Protein AF-A0A4C1YR50-F1 (afdb_monomer_lite)

Secondary structure (DSSP, 8-state):
-----------------TTSHHHHHHHHHHHHHHHHHHHHHHHHHHHHHHHHHHHHHHHHHHTTS-----------TT---GGGHHHHHSPSSPPPPPPPGGGTS-PPPHHHHHHHHHHHHHHHHHHHHHHHHPPPPPTTSHHHHHHHHHPPPTTTHHHHHHHHHHHHHHHHHHHHHHHHHHHHHHHHHHHT--

Foldseek 3Di:
DDDDDDDDDDDPPDPDPPPVPVVVVVVVVVVVVVVVVVVVVVVVVVVVVVVVVVVVVVVVVVVPDDDDDDDDDDPDPPPDDPVCVVVVVQDPPHPPDPDDPCPPDDPDDPVLLVVLLVQLVVVLVVVVVVVVPDDQDDCPDPVNVVVVVVDDDPVCVVVVSVVSSVVSSVVSSVVVVVVVVVVVVVVVVVVVVD

Structure (mmCIF, N/CA/C/O backbone):
data_AF-A0A4C1YR50-F1
#
_entry.id   AF-A0A4C1YR50-F1
#
loop_
_atom_site.group_PDB
_atom_site.id
_atom_site.type_symbol
_atom_site.label_atom_id
_atom_site.label_alt_id
_atom_site.label_comp_id
_atom_site.label_asym_id
_atom_site.label_entity_id
_atom_site.label_seq_id
_atom_site.pdbx_PDB_ins_code
_atom_site.Cartn_x
_atom_site.Cartn_y
_atom_site.Cartn_z
_atom_site.occupancy
_atom_site.B_iso_or_equiv
_atom_site.auth_seq_id
_atom_site.auth_comp_id
_atom_site.auth_asym_id
_atom_site.auth_atom_id
_atom_site.pdbx_PDB_model_num
ATOM 1 N N . MET A 1 1 ? -24.700 63.944 30.175 1.00 39.50 1 MET A N 1
ATOM 2 C CA . MET A 1 1 ? -24.768 63.361 28.819 1.00 39.50 1 MET A CA 1
ATOM 3 C C . MET A 1 1 ? -23.360 62.881 28.494 1.00 39.50 1 MET A C 1
ATOM 5 O O . MET A 1 1 ? -22.489 63.710 28.279 1.00 39.50 1 MET A O 1
ATOM 9 N N . TYR A 1 2 ? -23.104 61.580 28.637 1.00 45.03 2 TYR A N 1
ATOM 10 C CA . TYR A 1 2 ? -21.789 60.962 28.425 1.00 45.03 2 TYR A CA 1
ATOM 11 C C . TYR A 1 2 ? -21.807 60.168 27.118 1.00 45.03 2 TYR A C 1
ATOM 13 O O . TYR A 1 2 ? -22.795 59.477 26.871 1.00 45.03 2 TYR A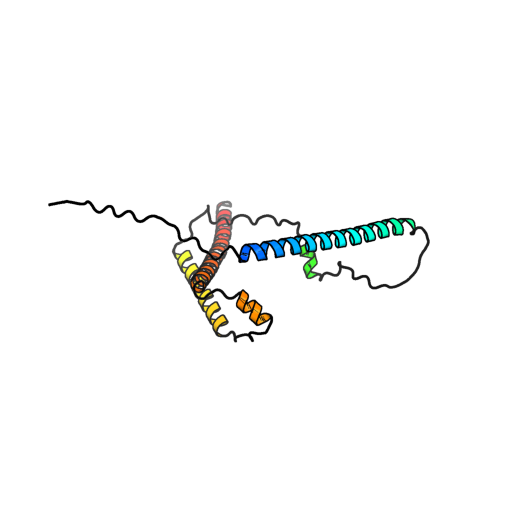 O 1
ATOM 21 N N . PRO A 1 3 ? -20.710 60.163 26.350 1.00 58.00 3 PRO A N 1
ATOM 22 C CA . PRO A 1 3 ? -20.377 59.041 25.491 1.00 58.00 3 PRO A CA 1
ATOM 23 C C . PRO A 1 3 ? -19.216 58.245 26.109 1.00 58.00 3 PRO A C 1
ATOM 25 O O . PRO A 1 3 ? -18.092 58.732 26.200 1.00 58.00 3 PRO A O 1
ATOM 28 N N . THR A 1 4 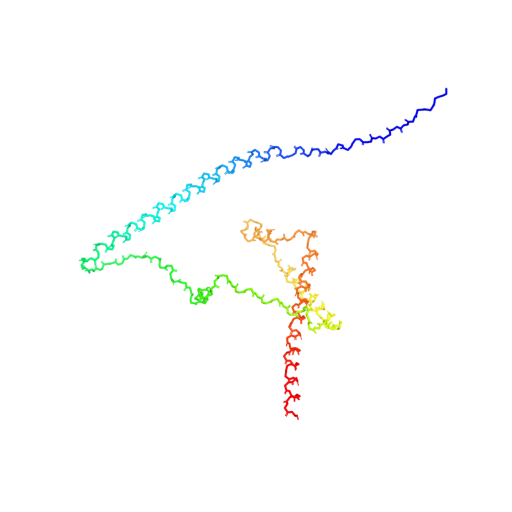? -19.485 57.011 26.538 1.00 56.69 4 THR A N 1
ATOM 29 C CA . THR A 1 4 ? -18.455 56.003 26.831 1.00 56.69 4 THR A CA 1
ATOM 30 C C . THR A 1 4 ? -18.268 55.136 25.593 1.00 56.69 4 THR A C 1
ATOM 32 O O . THR A 1 4 ? -19.199 54.464 25.152 1.00 56.69 4 THR A O 1
ATOM 35 N N . THR A 1 5 ? -17.072 55.168 25.015 1.00 57.16 5 THR A N 1
ATOM 36 C CA . THR A 1 5 ? -16.674 54.321 23.892 1.00 57.16 5 THR A CA 1
ATOM 37 C C . THR A 1 5 ? -16.419 52.897 24.393 1.00 57.16 5 THR A C 1
ATOM 39 O O . THR A 1 5 ? -15.554 52.657 25.234 1.00 57.16 5 THR A O 1
ATOM 42 N N . SER A 1 6 ? -17.217 51.949 23.898 1.00 51.78 6 SER A N 1
ATOM 43 C CA . SER A 1 6 ? -17.063 50.516 24.158 1.00 51.78 6 SER A CA 1
ATOM 44 C C . SER A 1 6 ? -15.823 49.994 23.425 1.00 51.78 6 SER A C 1
ATOM 46 O O . SER A 1 6 ? -15.777 49.992 22.197 1.00 51.78 6 SER A O 1
ATOM 48 N N . SER A 1 7 ? -14.799 49.598 24.182 1.00 56.34 7 SER A N 1
ATOM 49 C CA . SER A 1 7 ? -13.595 48.931 23.680 1.00 56.34 7 SER A CA 1
ATOM 50 C C . SER A 1 7 ? -13.781 47.425 23.836 1.00 56.34 7 SER A C 1
ATOM 52 O O . SER A 1 7 ? -13.502 46.850 24.888 1.00 56.34 7 SER A O 1
ATOM 54 N N . GLU A 1 8 ? -14.301 46.784 22.795 1.00 50.25 8 GLU A N 1
ATOM 55 C CA . GLU A 1 8 ? -14.419 45.332 22.710 1.00 50.25 8 GLU A CA 1
ATOM 56 C C . GLU A 1 8 ? -13.072 44.757 22.240 1.00 50.25 8 GLU A C 1
ATOM 58 O O . GLU A 1 8 ? -12.783 44.651 21.051 1.00 50.25 8 GLU A O 1
ATOM 63 N N . ARG A 1 9 ? -12.188 44.441 23.195 1.00 49.41 9 ARG A N 1
ATOM 64 C CA . ARG A 1 9 ? -11.014 43.586 22.968 1.00 49.41 9 ARG A CA 1
ATOM 65 C C . ARG A 1 9 ? -11.260 42.241 23.635 1.00 49.41 9 ARG A C 1
ATOM 67 O O . ARG A 1 9 ? -11.063 42.086 24.836 1.00 49.41 9 ARG A O 1
ATOM 74 N N . THR A 1 10 ? -11.647 41.256 22.838 1.00 58.78 10 THR A N 1
ATOM 75 C CA . THR A 1 10 ? -11.525 39.840 23.191 1.00 58.78 10 THR A CA 1
ATOM 76 C C . THR A 1 10 ? -10.050 39.509 23.463 1.00 58.78 10 THR A C 1
ATOM 78 O O . THR A 1 10 ? -9.222 39.718 22.569 1.00 58.78 10 THR A O 1
ATOM 81 N N . PRO A 1 11 ? -9.663 38.991 24.641 1.00 55.62 11 PRO A N 1
ATOM 82 C CA . PRO A 1 11 ? -8.317 38.462 24.816 1.00 55.62 11 PRO A CA 1
ATOM 83 C C . PRO A 1 11 ? -8.199 37.114 24.080 1.00 55.62 11 PRO A C 1
ATOM 85 O O . PRO A 1 11 ? -8.995 36.207 24.315 1.00 55.62 11 PRO A O 1
ATOM 88 N N . LEU A 1 12 ? -7.198 36.973 23.196 1.00 59.62 12 LEU A N 1
ATOM 89 C CA . LEU A 1 12 ? -6.801 35.701 22.571 1.00 59.62 12 LEU A CA 1
ATOM 90 C C . LEU A 1 12 ? -6.178 34.760 23.618 1.00 59.62 12 LEU A C 1
ATOM 92 O O . LEU A 1 12 ? -4.975 34.500 23.614 1.00 59.62 12 LEU A O 1
ATOM 96 N N . VAL A 1 13 ? -6.990 34.246 24.536 1.00 58.97 13 VAL A N 1
ATOM 97 C CA . VAL A 1 13 ? -6.589 33.133 25.396 1.00 58.97 13 VAL A CA 1
ATOM 98 C C . VAL A 1 13 ? -6.846 31.853 24.612 1.00 58.97 13 VAL A C 1
ATOM 100 O O . VAL A 1 13 ? -7.986 31.426 24.446 1.00 58.97 13 VAL A O 1
ATOM 103 N N . GLN A 1 14 ? -5.775 31.262 24.082 1.00 59.84 14 GLN A N 1
ATOM 104 C CA . GLN A 1 14 ? -5.839 29.932 23.482 1.00 59.84 14 GLN A CA 1
ATOM 105 C C . GLN A 1 14 ? -6.281 28.927 24.561 1.00 59.84 14 GLN A C 1
ATOM 107 O O . GLN A 1 14 ? -5.718 28.948 25.661 1.00 59.84 14 GLN A O 1
ATOM 112 N N . PRO A 1 15 ? -7.264 28.047 24.298 1.00 54.09 15 PRO A N 1
ATOM 113 C CA . PRO A 1 15 ? -7.623 27.009 25.249 1.00 54.09 15 PRO A CA 1
ATOM 114 C C . PRO A 1 15 ? -6.441 26.046 25.391 1.00 54.09 15 PRO A C 1
ATOM 116 O O . PRO A 1 15 ? -6.090 25.319 24.462 1.00 54.09 15 PRO A O 1
ATOM 119 N N . ALA A 1 16 ? -5.815 26.048 26.566 1.00 55.88 16 ALA A N 1
ATOM 120 C CA . ALA A 1 16 ? -4.865 25.020 26.948 1.00 55.88 16 ALA A CA 1
ATOM 121 C C . ALA A 1 16 ? -5.615 23.683 26.981 1.00 55.88 16 ALA A C 1
ATOM 123 O O . ALA A 1 16 ? -6.451 23.450 27.851 1.00 55.88 16 ALA A O 1
ATOM 124 N N . TYR A 1 17 ? -5.353 22.812 26.009 1.00 51.69 17 TYR A N 1
ATOM 125 C CA . TYR A 1 17 ? -5.855 21.444 26.010 1.00 51.69 17 TYR A CA 1
ATOM 126 C C . TYR A 1 17 ? -5.292 20.712 27.240 1.00 51.69 17 TYR A C 1
ATOM 128 O O . TYR A 1 17 ? -4.136 20.297 27.268 1.00 51.69 17 TYR A O 1
ATOM 136 N N . VAL A 1 18 ? -6.111 20.555 28.283 1.00 55.25 18 VAL A N 1
ATOM 137 C CA . VAL A 1 18 ? -5.738 19.989 29.600 1.00 55.25 18 VAL A CA 1
ATOM 138 C C . VAL A 1 18 ? -5.606 18.449 29.574 1.00 55.25 18 VAL A C 1
ATOM 140 O O . VAL A 1 18 ? -5.782 17.784 30.588 1.00 55.25 18 VAL A O 1
ATOM 143 N N . TYR A 1 19 ? -5.293 17.839 28.426 1.00 52.28 19 TYR A N 1
ATOM 144 C CA . TYR A 1 19 ? -5.291 16.374 28.278 1.00 52.28 19 T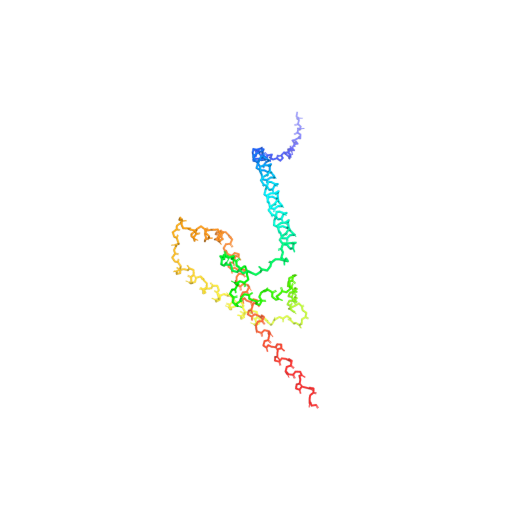YR A CA 1
ATOM 145 C C . TYR A 1 19 ? -3.909 15.719 28.104 1.00 52.28 19 TYR A C 1
ATOM 147 O O . TYR A 1 19 ? -3.826 14.493 28.106 1.00 52.28 19 TYR A O 1
ATOM 155 N N . GLU A 1 20 ? -2.802 16.468 28.046 1.00 49.69 20 GLU A N 1
ATOM 156 C CA . GLU A 1 20 ? -1.474 15.859 27.801 1.00 49.69 20 GLU A CA 1
ATOM 157 C C . GLU A 1 20 ? -0.623 15.559 29.052 1.00 49.69 20 GLU A C 1
ATOM 159 O O . GLU A 1 20 ? 0.386 14.842 28.992 1.00 49.69 20 GLU A O 1
ATOM 164 N N . SER A 1 21 ? -1.011 16.045 30.231 1.00 54.06 21 SER A N 1
ATOM 165 C CA . SER A 1 21 ? -0.161 15.938 31.429 1.00 54.06 21 SER A CA 1
ATOM 166 C C . SER A 1 21 ? -0.102 14.518 32.019 1.00 54.06 21 SER A C 1
ATOM 168 O O . SER A 1 21 ? 0.890 14.144 32.645 1.00 54.06 21 SER A O 1
ATOM 170 N N . SER A 1 22 ? -1.141 13.699 31.827 1.00 53.28 22 SER A N 1
ATOM 171 C CA . SER A 1 22 ? -1.224 12.342 32.395 1.00 53.28 22 SER A CA 1
ATOM 172 C C . SER A 1 22 ? -0.677 11.252 31.460 1.00 53.28 22 SER A C 1
ATOM 174 O O . SER A 1 22 ? -0.084 10.277 31.931 1.00 53.28 22 SER A O 1
ATOM 176 N N . LEU A 1 23 ? -0.784 11.436 30.138 1.00 55.12 23 LEU A N 1
ATOM 177 C CA . LEU A 1 23 ? -0.192 10.547 29.126 1.00 55.12 23 LEU A CA 1
ATOM 178 C C . LEU A 1 23 ? 1.343 10.607 29.136 1.00 5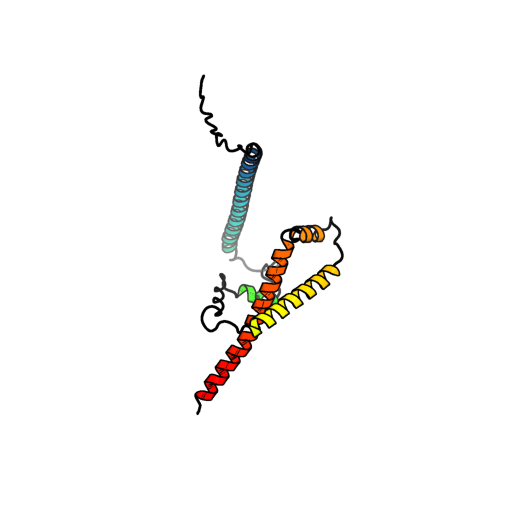5.12 23 LEU A C 1
ATOM 180 O O . LEU A 1 23 ? 2.011 9.571 29.078 1.00 55.12 23 LEU A O 1
ATOM 184 N N . SER A 1 24 ? 1.913 11.801 29.313 1.00 59.09 24 SER A N 1
ATOM 185 C CA . SER A 1 24 ? 3.366 12.017 29.316 1.00 59.09 24 SER A CA 1
ATOM 186 C C . SER A 1 24 ? 4.093 11.326 30.483 1.00 59.09 24 SER A C 1
ATOM 188 O O . SER A 1 24 ? 5.213 10.832 30.315 1.00 59.09 24 SER A O 1
ATOM 190 N N . ARG A 1 25 ? 3.463 11.199 31.661 1.00 63.16 25 ARG A N 1
ATOM 191 C CA . ARG A 1 25 ? 4.076 10.532 32.827 1.00 63.16 25 ARG A CA 1
ATOM 192 C C . ARG A 1 25 ? 4.139 9.010 32.667 1.00 63.16 25 ARG A C 1
ATOM 194 O O . ARG A 1 25 ? 5.164 8.401 32.982 1.00 63.16 25 ARG A O 1
ATOM 201 N N . ASN A 1 26 ? 3.082 8.404 32.125 1.00 63.84 26 ASN A N 1
ATOM 202 C CA . ASN A 1 26 ? 3.057 6.971 31.817 1.00 63.84 26 ASN A CA 1
ATOM 203 C C . ASN A 1 26 ? 3.998 6.623 30.654 1.00 63.84 26 ASN A C 1
ATOM 205 O O . ASN A 1 26 ? 4.668 5.589 30.699 1.00 63.84 26 ASN A O 1
ATOM 209 N N . TYR A 1 27 ? 4.127 7.512 29.665 1.00 68.75 27 TYR A N 1
ATOM 210 C CA . TYR A 1 27 ? 5.066 7.355 28.555 1.00 68.75 27 TYR A CA 1
ATOM 211 C C . TYR A 1 27 ? 6.531 7.349 29.025 1.00 68.75 27 TYR A C 1
ATOM 213 O O . TYR A 1 27 ? 7.289 6.444 28.678 1.00 68.75 27 TYR A O 1
ATOM 221 N N . ARG A 1 28 ? 6.921 8.268 29.923 1.00 73.38 28 ARG A N 1
ATOM 222 C CA . ARG A 1 28 ? 8.281 8.299 30.502 1.00 73.38 28 ARG A CA 1
ATOM 223 C C . ARG A 1 28 ? 8.645 7.028 31.278 1.00 73.38 28 ARG A C 1
ATOM 225 O O . ARG A 1 28 ? 9.795 6.595 31.223 1.00 73.38 28 ARG A O 1
ATOM 232 N N . ARG A 1 29 ? 7.692 6.409 31.987 1.00 76.62 29 ARG A N 1
ATOM 233 C CA . ARG A 1 29 ? 7.928 5.141 32.706 1.00 76.62 29 ARG A CA 1
ATOM 234 C C . ARG A 1 29 ? 8.113 3.968 31.738 1.00 76.62 29 ARG A C 1
ATOM 236 O O . ARG A 1 29 ? 9.001 3.148 31.949 1.00 76.62 29 ARG A O 1
ATOM 243 N N . ARG A 1 30 ? 7.333 3.926 30.651 1.00 78.81 30 ARG A N 1
ATOM 244 C CA . ARG A 1 30 ? 7.474 2.915 29.587 1.00 78.81 30 ARG A CA 1
ATOM 245 C C . ARG A 1 30 ? 8.806 3.040 28.846 1.00 78.81 30 ARG A C 1
ATOM 247 O O . ARG A 1 30 ? 9.433 2.019 28.591 1.00 78.81 30 ARG A O 1
ATOM 254 N N . LEU A 1 31 ? 9.278 4.263 28.595 1.00 83.31 31 LEU A N 1
ATOM 255 C CA . LEU A 1 31 ? 10.581 4.503 27.964 1.00 83.31 31 LEU A CA 1
ATOM 256 C C . LEU A 1 31 ? 11.750 3.954 28.789 1.00 83.31 31 LEU A C 1
ATOM 258 O O . LEU A 1 31 ? 12.618 3.299 28.227 1.00 83.31 31 LEU A O 1
ATOM 262 N N . ARG A 1 32 ? 11.760 4.148 30.115 1.00 84.56 32 ARG A N 1
ATOM 263 C CA . ARG A 1 32 ? 12.819 3.589 30.981 1.00 84.56 32 ARG A CA 1
ATOM 264 C C . ARG A 1 32 ? 12.801 2.064 30.997 1.00 84.56 32 ARG A C 1
ATOM 266 O O . ARG A 1 32 ? 13.850 1.442 30.901 1.00 84.56 32 ARG A O 1
ATOM 273 N N . ASN A 1 33 ? 11.613 1.467 31.063 1.00 83.75 33 ASN A N 1
ATOM 274 C CA . ASN A 1 33 ? 11.475 0.014 31.017 1.00 83.75 33 ASN A CA 1
ATOM 275 C C . ASN A 1 33 ? 11.957 -0.555 29.672 1.00 83.75 33 ASN A C 1
ATOM 277 O O . ASN A 1 33 ? 12.619 -1.586 29.662 1.00 83.75 33 ASN A O 1
ATOM 281 N N . LEU A 1 34 ? 11.682 0.134 28.558 1.00 84.56 34 LEU A N 1
ATOM 282 C CA . LEU A 1 34 ? 12.159 -0.260 27.230 1.00 84.56 34 LEU A CA 1
ATOM 283 C C . LEU A 1 34 ? 13.676 -0.084 27.099 1.00 84.56 34 LEU A C 1
ATOM 285 O O . LEU A 1 34 ? 14.339 -0.971 26.580 1.00 84.56 34 LEU A O 1
ATOM 289 N N . GLN A 1 35 ? 14.239 1.005 27.627 1.00 87.25 35 GLN A N 1
ATOM 290 C CA . GLN A 1 35 ? 15.688 1.227 27.671 1.00 87.25 35 GLN A CA 1
ATOM 291 C C . GLN A 1 35 ? 16.413 0.169 28.519 1.00 87.25 35 GLN A C 1
ATOM 293 O O . GLN A 1 35 ? 17.458 -0.332 28.118 1.00 87.25 35 GLN A O 1
ATOM 298 N N . CYS A 1 36 ? 15.858 -0.235 29.663 1.00 89.88 36 CYS A N 1
ATOM 299 C CA . CYS A 1 36 ? 16.426 -1.341 30.435 1.00 89.88 36 CYS A CA 1
ATOM 300 C C . CYS A 1 36 ? 16.278 -2.678 29.698 1.00 89.88 36 CYS A C 1
ATOM 302 O O . CYS A 1 36 ? 17.241 -3.436 29.634 1.00 89.88 36 CYS A O 1
ATOM 304 N N . ALA A 1 37 ? 15.112 -2.953 29.106 1.00 93.44 37 ALA A N 1
ATOM 305 C CA . ALA A 1 37 ? 14.886 -4.181 28.351 1.00 93.44 37 ALA A CA 1
ATOM 306 C C . ALA A 1 37 ? 15.844 -4.296 27.157 1.00 93.44 37 ALA A C 1
ATOM 308 O O . ALA A 1 37 ? 16.469 -5.339 26.985 1.00 93.44 37 ALA A O 1
ATOM 309 N N . ILE A 1 38 ? 16.028 -3.214 26.392 1.00 95.06 38 ILE A N 1
ATOM 310 C CA . ILE A 1 38 ? 16.901 -3.217 25.218 1.00 95.06 38 ILE A CA 1
ATOM 311 C C . ILE A 1 38 ? 18.373 -3.398 25.617 1.00 95.06 38 ILE A C 1
ATOM 313 O O . ILE A 1 38 ? 19.073 -4.211 25.015 1.00 95.06 38 ILE A O 1
ATOM 317 N N . CYS A 1 39 ? 18.830 -2.738 26.689 1.00 93.62 39 CYS A N 1
ATOM 318 C CA . CYS A 1 39 ? 20.182 -2.933 27.216 1.00 93.62 39 CYS A CA 1
ATOM 319 C C . CYS A 1 39 ? 20.422 -4.382 27.660 1.00 93.62 39 CYS A C 1
ATOM 321 O O . CYS A 1 39 ? 21.444 -4.960 27.301 1.00 93.62 39 CYS A O 1
ATOM 323 N N . VAL A 1 40 ? 19.481 -4.994 28.389 1.00 96.31 40 VAL A N 1
ATOM 324 C CA . VAL A 1 40 ? 19.605 -6.398 28.821 1.00 96.31 40 VAL A CA 1
ATOM 325 C C . VAL A 1 40 ? 19.649 -7.339 27.616 1.00 96.31 40 VAL A C 1
ATOM 327 O O . VAL A 1 40 ? 20.479 -8.247 27.591 1.00 96.31 40 VAL A O 1
ATOM 330 N N . THR A 1 41 ? 18.829 -7.101 26.586 1.00 95.44 41 THR A N 1
ATOM 331 C CA . THR A 1 41 ? 18.866 -7.914 25.360 1.00 95.44 41 THR A CA 1
ATOM 332 C C . THR A 1 41 ? 20.185 -7.778 24.603 1.00 95.44 41 THR A C 1
ATOM 334 O O . THR A 1 41 ? 20.733 -8.789 24.174 1.00 95.44 41 THR A O 1
ATOM 337 N N . PHE A 1 42 ? 20.744 -6.568 24.486 1.00 96.44 42 PHE A N 1
ATOM 338 C CA . PHE A 1 42 ? 22.038 -6.370 23.829 1.00 96.44 42 PHE A CA 1
ATOM 339 C C . PHE A 1 42 ? 23.173 -7.053 24.589 1.00 96.44 42 PHE A C 1
ATOM 341 O O . PHE A 1 42 ? 23.993 -7.726 23.972 1.00 96.44 42 PHE A O 1
ATOM 348 N N . ILE A 1 43 ? 23.194 -6.940 25.920 1.00 96.50 43 ILE A N 1
ATOM 349 C CA . ILE A 1 43 ? 24.195 -7.622 26.748 1.00 96.50 43 ILE A CA 1
ATOM 350 C C . ILE A 1 43 ? 24.086 -9.142 26.568 1.00 96.50 43 ILE A C 1
ATOM 352 O O . ILE A 1 43 ? 25.106 -9.790 26.367 1.00 96.50 43 ILE A O 1
ATOM 356 N N . ALA A 1 44 ? 22.875 -9.707 26.565 1.00 97.31 44 ALA A N 1
ATOM 357 C CA . ALA A 1 44 ? 22.670 -11.143 26.364 1.00 97.31 44 ALA A CA 1
ATOM 358 C C . ALA A 1 44 ? 23.126 -11.635 24.976 1.00 97.31 44 ALA A C 1
ATOM 360 O O . ALA A 1 44 ? 23.714 -12.705 24.858 1.00 97.31 44 ALA A O 1
ATOM 361 N N . ILE A 1 45 ? 22.885 -10.858 23.917 1.00 96.88 45 ILE A N 1
ATOM 362 C CA . ILE A 1 45 ? 23.357 -11.209 22.569 1.00 96.88 45 ILE A CA 1
ATOM 363 C C . ILE A 1 45 ? 24.887 -11.146 22.509 1.00 96.88 45 ILE A C 1
ATOM 365 O O . ILE A 1 45 ? 25.516 -12.057 21.973 1.00 96.88 45 ILE A O 1
ATOM 369 N N . LEU A 1 46 ? 25.496 -10.106 23.089 1.00 96.06 46 LEU A N 1
ATOM 370 C CA . LEU A 1 46 ? 26.951 -9.955 23.116 1.00 96.06 46 LEU A CA 1
ATOM 371 C C . LEU A 1 46 ? 27.637 -11.068 23.913 1.00 96.06 46 LEU A C 1
ATOM 373 O O . LEU A 1 46 ? 28.679 -11.553 23.480 1.00 96.06 46 LEU A O 1
ATOM 377 N N . THR A 1 47 ? 27.067 -11.515 25.036 1.00 96.81 47 THR A N 1
ATOM 378 C CA . THR A 1 47 ? 27.643 -12.626 25.808 1.00 96.81 47 THR A CA 1
ATOM 379 C C . THR A 1 47 ? 27.589 -13.937 25.035 1.00 96.81 47 THR A C 1
ATOM 381 O O . THR A 1 47 ? 28.586 -14.653 25.010 1.00 96.81 47 THR A O 1
ATOM 384 N N . VAL A 1 48 ? 26.476 -14.237 24.356 1.00 96.75 48 VAL A N 1
ATOM 385 C CA . VAL A 1 48 ? 26.358 -15.437 23.512 1.00 96.75 48 VAL A CA 1
ATOM 386 C C . VAL A 1 48 ? 27.328 -15.370 22.332 1.00 96.75 48 VAL A C 1
ATOM 388 O O . VAL A 1 48 ? 28.038 -16.340 22.080 1.00 96.75 48 VAL A O 1
ATOM 391 N N . ALA A 1 49 ? 27.417 -14.230 21.642 1.00 95.88 49 ALA A N 1
ATOM 392 C CA . ALA A 1 49 ? 28.343 -14.050 20.524 1.00 95.88 49 ALA A CA 1
ATOM 393 C C . ALA A 1 49 ? 29.810 -14.201 20.957 1.00 95.88 49 ALA A C 1
ATOM 395 O O . ALA A 1 49 ? 30.595 -14.858 20.271 1.00 95.88 49 ALA A O 1
ATOM 396 N N . LEU A 1 50 ? 30.176 -13.643 22.115 1.00 95.44 50 LEU A N 1
ATOM 397 C CA . LEU A 1 50 ? 31.516 -13.784 22.681 1.00 95.44 50 LEU A CA 1
ATOM 398 C C . LEU A 1 50 ? 31.797 -15.242 23.055 1.00 95.44 50 LEU A C 1
ATOM 400 O O . LEU A 1 50 ? 32.862 -15.747 22.718 1.00 95.44 50 LEU A O 1
ATOM 404 N N . LEU A 1 51 ? 30.838 -15.938 23.673 1.00 94.88 51 LEU A N 1
ATOM 405 C CA . LEU A 1 51 ? 30.972 -17.352 24.028 1.00 94.88 51 LEU A CA 1
ATOM 406 C C . LEU A 1 51 ? 31.195 -18.208 22.777 1.00 94.88 51 LEU A C 1
ATOM 408 O O . LEU A 1 51 ? 32.169 -18.948 22.727 1.00 94.88 51 LEU A O 1
ATOM 412 N N . VAL A 1 52 ? 30.377 -18.035 21.734 1.00 95.12 52 VAL A N 1
ATOM 413 C CA . VAL A 1 52 ? 30.554 -18.727 20.446 1.00 95.12 52 VAL A CA 1
ATOM 414 C C . VAL A 1 52 ? 31.928 -18.424 19.851 1.00 95.12 52 VAL A C 1
ATOM 416 O O . VAL A 1 52 ? 32.630 -19.341 19.439 1.00 95.12 52 VAL A O 1
ATOM 419 N N . THR A 1 53 ? 32.352 -17.160 19.857 1.00 94.06 53 THR A N 1
ATOM 420 C CA . THR A 1 53 ? 33.664 -16.758 19.330 1.00 94.06 53 THR A CA 1
ATOM 421 C C . THR A 1 53 ? 34.806 -17.424 20.099 1.00 94.06 53 THR A C 1
ATOM 423 O O . THR A 1 53 ? 35.730 -17.951 19.484 1.00 94.06 53 THR A O 1
ATOM 426 N N . VAL A 1 54 ? 34.745 -17.454 21.433 1.00 94.25 54 VAL A N 1
ATOM 427 C CA . VAL A 1 54 ? 35.744 -18.130 22.276 1.00 94.25 54 VAL A CA 1
ATOM 428 C C . VAL A 1 54 ? 35.719 -19.639 22.046 1.00 94.25 54 VAL A C 1
ATOM 430 O O . VAL A 1 54 ? 36.780 -20.230 21.878 1.00 94.25 54 VAL A O 1
ATOM 433 N N . SER A 1 55 ? 34.542 -20.261 21.960 1.00 88.44 55 SER A N 1
ATOM 434 C CA . SER A 1 55 ? 34.405 -21.686 21.642 1.00 88.44 55 SER A CA 1
ATOM 435 C C . SER A 1 55 ? 35.001 -22.031 20.279 1.00 88.44 55 SER A C 1
ATOM 437 O O . SER A 1 55 ? 35.687 -23.039 20.172 1.00 88.44 55 SER A O 1
ATOM 439 N N . TYR A 1 56 ? 34.807 -21.189 19.260 1.00 88.19 56 TYR A N 1
ATOM 440 C CA . TYR A 1 56 ? 35.426 -21.384 17.946 1.00 88.19 56 TYR A CA 1
ATOM 441 C C . TYR A 1 56 ? 36.946 -21.224 17.990 1.00 88.19 56 TYR A C 1
ATOM 443 O O . TYR A 1 56 ? 37.652 -22.043 17.409 1.00 88.19 56 TYR A O 1
ATOM 451 N N . ASN A 1 57 ? 37.454 -20.217 18.709 1.00 85.88 57 ASN A N 1
ATOM 452 C CA . ASN A 1 57 ? 38.896 -20.032 18.874 1.00 85.88 57 ASN A CA 1
ATOM 453 C C . ASN A 1 57 ? 39.530 -21.215 19.617 1.00 85.88 57 ASN A C 1
ATOM 455 O O . ASN A 1 57 ? 40.578 -21.680 19.195 1.00 85.88 57 ASN A O 1
ATOM 459 N N . LEU A 1 58 ? 38.898 -21.731 20.679 1.00 82.75 58 LEU A N 1
ATOM 460 C CA . LEU A 1 58 ? 39.397 -22.891 21.427 1.00 82.75 58 LEU A CA 1
ATOM 461 C C . LEU A 1 58 ? 39.308 -24.191 20.618 1.00 82.75 58 LEU A C 1
ATOM 463 O O . LEU A 1 58 ? 40.266 -24.953 20.609 1.00 82.75 58 LEU A O 1
ATOM 467 N N . ASN A 1 59 ? 38.204 -24.417 19.898 1.00 79.00 59 ASN A N 1
ATOM 468 C CA . ASN A 1 59 ? 38.031 -25.602 19.054 1.00 79.00 59 ASN A CA 1
ATOM 469 C C . ASN A 1 59 ? 39.082 -25.675 17.937 1.00 79.00 59 ASN A C 1
ATOM 471 O O . ASN A 1 59 ? 39.516 -26.760 17.576 1.00 79.00 59 ASN A O 1
ATOM 475 N N . GLN A 1 60 ? 39.532 -24.528 17.419 1.00 65.75 60 GLN A N 1
ATOM 476 C CA . GLN A 1 60 ? 40.565 -24.495 16.386 1.00 65.75 60 GLN A CA 1
ATOM 477 C C . GLN A 1 60 ? 41.944 -24.962 16.888 1.00 65.75 60 GLN A C 1
ATOM 479 O O . GLN A 1 60 ? 42.735 -25.450 16.084 1.00 65.75 60 GLN A O 1
ATOM 484 N N . TYR A 1 61 ? 42.222 -24.869 18.194 1.00 60.69 61 TYR A N 1
ATOM 485 C CA . TYR A 1 61 ? 43.462 -25.389 18.786 1.00 60.69 61 TYR A CA 1
ATOM 486 C C . TYR A 1 61 ? 43.392 -26.881 19.153 1.00 60.69 61 TYR A C 1
ATOM 488 O O . TYR A 1 61 ? 44.435 -27.461 19.437 1.00 60.69 61 TYR A O 1
ATOM 496 N N . ASP A 1 62 ? 42.205 -27.500 19.138 1.00 55.53 62 ASP A N 1
ATOM 497 C CA . ASP A 1 62 ? 42.005 -28.916 19.505 1.00 55.53 62 ASP A CA 1
ATOM 498 C C . ASP A 1 62 ? 41.856 -29.840 18.274 1.00 55.53 62 ASP A C 1
ATOM 500 O O . ASP A 1 62 ? 41.819 -31.062 18.384 1.00 55.53 62 ASP A O 1
ATOM 504 N N . THR A 1 63 ? 41.813 -29.270 17.063 1.00 52.84 63 THR A N 1
ATOM 505 C CA . THR A 1 63 ? 41.685 -30.003 15.786 1.00 52.84 63 THR A CA 1
ATOM 506 C C . THR A 1 63 ? 43.002 -30.524 15.187 1.00 52.84 63 THR A C 1
ATOM 508 O O . THR A 1 63 ? 43.065 -30.749 13.982 1.00 52.84 63 THR A O 1
ATOM 511 N N . ASP A 1 64 ? 44.019 -30.780 16.014 1.00 51.91 64 ASP A N 1
ATOM 512 C CA . ASP A 1 64 ? 45.195 -31.599 15.650 1.00 51.91 64 ASP A CA 1
ATOM 513 C C . ASP A 1 64 ? 45.154 -32.997 16.311 1.00 51.91 64 ASP A C 1
ATOM 515 O O . ASP A 1 64 ? 46.179 -33.658 16.483 1.00 51.91 64 ASP A O 1
ATOM 519 N N . VAL A 1 65 ? 43.960 -33.481 16.684 1.00 48.94 65 VAL A N 1
ATOM 520 C CA . VAL A 1 65 ? 43.748 -34.873 17.110 1.00 48.94 65 VAL A CA 1
ATOM 521 C C . VAL A 1 65 ? 42.661 -35.530 16.256 1.00 48.94 65 VAL A C 1
ATOM 523 O O . VAL A 1 65 ? 41.517 -35.085 16.183 1.00 48.94 65 VAL A O 1
ATOM 526 N N . ASP A 1 66 ? 43.081 -36.593 15.578 1.00 44.94 66 ASP A N 1
ATOM 527 C CA . ASP A 1 66 ? 42.394 -37.338 14.529 1.00 44.94 66 ASP A CA 1
ATOM 528 C C . ASP A 1 66 ? 40.951 -37.800 14.836 1.00 44.94 66 ASP A C 1
ATOM 530 O O . ASP A 1 66 ? 40.670 -38.490 15.812 1.00 44.94 66 ASP A O 1
ATOM 534 N N . ASN A 1 67 ? 40.070 -37.509 13.872 1.00 47.66 67 ASN A N 1
ATOM 535 C CA . ASN A 1 67 ? 39.103 -38.415 13.235 1.00 47.66 67 ASN A CA 1
ATOM 536 C C . ASN A 1 67 ? 38.234 -39.362 14.106 1.00 47.66 67 ASN A C 1
ATOM 538 O O . ASN A 1 67 ? 38.659 -40.463 14.448 1.00 47.66 67 ASN A O 1
ATOM 542 N N . SER A 1 68 ? 36.934 -39.054 14.240 1.00 39.44 68 SER A N 1
ATOM 543 C CA . SER A 1 68 ? 35.806 -39.872 13.711 1.00 39.44 68 SER A CA 1
ATOM 544 C C . SER A 1 68 ? 34.489 -39.679 14.483 1.00 39.44 68 SER A C 1
ATOM 546 O O . SER A 1 68 ? 34.433 -39.805 15.701 1.00 39.44 68 SER A O 1
ATOM 548 N N . THR A 1 69 ? 33.397 -39.552 13.714 1.00 42.16 69 THR A N 1
ATOM 549 C CA . THR A 1 69 ? 32.001 -39.954 14.028 1.00 42.16 69 THR A CA 1
ATOM 550 C C . THR A 1 69 ? 31.289 -39.342 15.245 1.00 42.16 69 THR A C 1
ATOM 552 O O . THR A 1 69 ? 31.450 -39.809 16.364 1.00 42.16 69 THR A O 1
ATOM 555 N N . ASN A 1 70 ? 30.322 -38.441 15.012 1.00 38.84 70 ASN A N 1
ATOM 556 C CA . ASN A 1 70 ? 28.885 -38.784 15.037 1.00 38.84 70 ASN A CA 1
ATOM 557 C C . ASN A 1 70 ? 27.956 -37.554 15.011 1.00 38.84 70 ASN A C 1
ATOM 559 O O . ASN A 1 70 ? 28.078 -36.622 15.796 1.00 38.84 70 ASN A O 1
ATOM 563 N N . THR A 1 71 ? 26.988 -37.635 14.096 1.00 44.53 71 THR A N 1
ATOM 564 C CA . THR A 1 71 ? 25.594 -37.162 14.171 1.00 44.53 71 THR A CA 1
ATOM 565 C C . THR A 1 71 ? 25.200 -36.220 15.316 1.00 44.53 71 THR A C 1
ATOM 567 O O . THR A 1 71 ? 24.966 -36.648 16.445 1.00 44.53 71 THR A O 1
ATOM 570 N N . GLY A 1 72 ? 24.924 -34.968 14.958 1.00 37.03 72 GLY A N 1
ATOM 571 C CA . GLY A 1 72 ? 24.105 -34.048 15.738 1.00 37.03 72 GLY A CA 1
ATOM 572 C C . GLY A 1 72 ? 23.470 -33.035 14.796 1.00 37.03 72 GLY A C 1
ATOM 573 O O . GLY A 1 72 ? 24.177 -32.311 14.104 1.00 37.03 72 GLY A O 1
ATOM 574 N N . ALA A 1 73 ? 22.141 -33.037 14.719 1.00 48.22 73 ALA A N 1
ATOM 575 C CA . ALA A 1 73 ? 21.332 -32.156 13.889 1.00 48.22 73 ALA A CA 1
ATOM 576 C C . ALA A 1 73 ? 21.585 -30.671 14.218 1.00 48.22 73 ALA A C 1
ATOM 578 O O . ALA A 1 73 ? 20.909 -30.078 15.054 1.00 48.22 73 ALA A O 1
ATOM 579 N N . GLY A 1 74 ? 22.566 -30.070 13.550 1.00 42.16 74 GLY A N 1
ATOM 580 C CA . GLY A 1 74 ? 22.738 -28.626 13.468 1.00 42.16 74 GLY A CA 1
ATOM 581 C C . GLY A 1 74 ? 21.887 -28.106 12.319 1.00 42.16 74 GLY A C 1
ATOM 582 O O . GLY A 1 74 ? 22.173 -28.402 11.161 1.00 42.16 74 GLY A O 1
ATOM 583 N N . GLY A 1 75 ? 20.818 -27.372 12.633 1.00 46.16 75 GLY A N 1
ATOM 584 C CA . GLY A 1 75 ? 19.994 -26.680 11.646 1.00 46.16 75 GLY A CA 1
ATOM 585 C C . GLY A 1 75 ? 20.861 -25.772 10.778 1.00 46.16 75 GLY A C 1
ATOM 586 O O . GLY A 1 75 ? 21.272 -24.694 11.200 1.00 46.16 75 GLY A O 1
ATOM 587 N N . ASN A 1 76 ? 21.165 -26.241 9.574 1.00 45.53 76 ASN A N 1
ATOM 588 C CA . ASN A 1 76 ? 21.956 -25.523 8.596 1.00 45.53 76 ASN A CA 1
ATOM 589 C C . ASN A 1 76 ? 21.058 -24.438 7.980 1.00 45.53 76 ASN A C 1
ATOM 591 O O . ASN A 1 76 ? 20.178 -24.739 7.176 1.00 45.53 76 ASN A O 1
ATOM 595 N N . LEU A 1 77 ? 21.266 -23.173 8.360 1.00 51.31 77 LEU A N 1
ATOM 596 C CA . LEU A 1 77 ? 20.562 -21.990 7.826 1.00 51.31 77 LEU A CA 1
ATOM 597 C C . LEU A 1 77 ? 20.804 -21.752 6.317 1.00 51.31 77 LEU A C 1
ATOM 599 O O . LEU A 1 77 ? 20.389 -20.733 5.777 1.00 51.31 77 LEU A O 1
ATOM 603 N N . THR A 1 78 ? 21.469 -22.682 5.629 1.00 58.44 78 THR A N 1
ATOM 604 C CA . THR A 1 78 ? 21.747 -22.649 4.188 1.00 58.44 78 THR A CA 1
ATOM 605 C C . THR A 1 78 ? 20.756 -23.466 3.351 1.00 58.44 78 THR A C 1
ATOM 607 O O . THR A 1 78 ? 20.771 -23.359 2.129 1.00 58.44 78 THR A O 1
ATOM 610 N N . LEU A 1 79 ? 19.844 -24.225 3.971 1.00 60.75 79 LEU A N 1
ATOM 611 C CA . LEU A 1 79 ? 18.738 -24.903 3.278 1.00 60.75 79 LEU A CA 1
ATOM 612 C C . LEU A 1 79 ? 17.571 -23.932 3.026 1.00 60.75 79 LEU A C 1
ATOM 614 O O . LEU A 1 79 ? 16.456 -24.136 3.505 1.00 60.75 79 LEU A O 1
ATOM 618 N N . LEU A 1 80 ? 17.826 -22.845 2.292 1.00 60.72 80 LEU A N 1
ATOM 619 C CA . LEU A 1 80 ? 16.739 -22.071 1.693 1.00 60.72 80 LEU A CA 1
ATOM 620 C C . LEU A 1 80 ? 16.198 -22.818 0.460 1.00 60.72 80 LEU A C 1
ATOM 622 O O . LEU A 1 80 ? 16.970 -23.479 -0.238 1.00 60.72 80 LEU A O 1
ATOM 626 N N . PRO A 1 81 ? 14.890 -22.713 0.163 1.00 74.12 81 PRO A N 1
ATOM 627 C CA . PRO A 1 81 ? 14.320 -23.225 -1.080 1.00 74.12 81 PRO A CA 1
ATOM 628 C C . PRO A 1 81 ? 15.106 -22.707 -2.299 1.00 74.12 81 PRO A C 1
ATOM 630 O O . PRO A 1 81 ? 15.519 -21.542 -2.286 1.00 74.12 81 PRO A O 1
ATOM 633 N N . PRO A 1 82 ? 15.287 -23.516 -3.363 1.00 70.94 82 PRO A N 1
ATOM 634 C CA . PRO A 1 82 ? 16.047 -23.119 -4.556 1.00 70.94 82 PRO A CA 1
ATOM 635 C C . PRO A 1 82 ? 15.516 -21.829 -5.207 1.00 70.94 82 PRO A C 1
ATOM 637 O O . PRO A 1 82 ? 16.285 -21.074 -5.796 1.00 70.94 82 PRO A O 1
ATOM 640 N N . ASP A 1 83 ? 14.236 -21.515 -5.007 1.00 75.38 83 ASP A N 1
ATOM 641 C CA . ASP A 1 83 ? 13.580 -20.302 -5.508 1.00 75.38 83 ASP A CA 1
ATOM 642 C C . ASP A 1 83 ? 14.061 -19.009 -4.827 1.00 75.38 83 ASP A C 1
ATOM 644 O O . ASP A 1 83 ? 13.830 -17.914 -5.337 1.00 75.38 83 ASP A O 1
ATOM 648 N N . MET A 1 84 ? 14.735 -19.106 -3.676 1.00 67.00 84 MET A N 1
ATOM 649 C CA . MET A 1 84 ? 15.230 -17.949 -2.918 1.00 67.00 84 MET A CA 1
ATOM 650 C C . MET A 1 84 ? 16.736 -17.705 -3.072 1.00 67.00 84 MET A C 1
ATOM 652 O O . MET A 1 84 ? 17.238 -16.676 -2.623 1.00 67.00 84 MET A O 1
ATOM 656 N N . VAL A 1 85 ? 17.450 -18.596 -3.767 1.00 76.31 85 VAL A N 1
ATOM 657 C CA . VAL A 1 85 ? 18.847 -18.398 -4.185 1.00 76.31 85 VAL A CA 1
ATOM 658 C C . VAL A 1 85 ? 19.062 -17.101 -4.989 1.00 76.31 85 VAL A C 1
ATOM 660 O O . VAL A 1 85 ? 20.025 -16.394 -4.681 1.00 76.31 85 VAL A O 1
ATOM 663 N N . PRO A 1 86 ? 18.201 -16.701 -5.954 1.00 75.38 86 PRO A N 1
ATOM 664 C CA . PRO A 1 86 ? 18.427 -15.462 -6.705 1.00 75.38 86 PRO A CA 1
ATOM 665 C C . PRO A 1 86 ? 18.339 -14.204 -5.829 1.00 75.38 86 PRO A C 1
ATOM 667 O O . PRO A 1 86 ? 18.991 -13.207 -6.126 1.00 75.38 86 PRO A O 1
ATOM 670 N N . LEU A 1 87 ? 17.600 -14.248 -4.715 1.00 71.19 87 LEU A N 1
ATOM 671 C CA . LEU A 1 87 ? 17.478 -13.107 -3.804 1.00 71.19 87 LEU A CA 1
ATOM 672 C C . LEU A 1 87 ? 18.758 -12.845 -2.999 1.00 71.19 87 LEU A C 1
ATOM 674 O O . LEU A 1 87 ? 18.978 -11.713 -2.577 1.00 71.19 87 LEU A O 1
ATOM 678 N N . GLN A 1 88 ? 19.613 -13.857 -2.813 1.00 72.62 88 GLN A N 1
ATOM 679 C CA . GLN A 1 88 ? 20.920 -13.697 -2.163 1.00 72.62 88 GLN A CA 1
ATOM 680 C C . GLN A 1 88 ? 21.983 -13.118 -3.104 1.00 72.62 88 GLN A C 1
ATOM 682 O O . GLN A 1 88 ? 22.966 -12.549 -2.643 1.00 72.62 88 GLN A O 1
ATOM 687 N N . GLN A 1 89 ? 21.791 -13.266 -4.419 1.00 79.94 89 GLN A N 1
ATOM 688 C CA . GLN A 1 89 ? 22.698 -12.725 -5.436 1.00 79.94 89 GLN A CA 1
ATOM 689 C C . GLN A 1 89 ? 22.439 -11.237 -5.713 1.00 79.94 89 GLN A C 1
ATOM 691 O O . GLN A 1 89 ? 23.274 -10.563 -6.316 1.00 79.94 89 GLN A O 1
ATOM 696 N N . LEU A 1 90 ? 21.297 -10.708 -5.259 1.00 79.69 90 LEU A N 1
ATOM 697 C CA . LEU A 1 90 ? 20.994 -9.285 -5.335 1.00 79.69 90 LEU A CA 1
ATOM 698 C C . LEU A 1 90 ? 21.859 -8.521 -4.328 1.00 79.69 90 LEU A C 1
ATOM 700 O O . LEU A 1 90 ? 21.778 -8.726 -3.117 1.00 79.69 90 LEU A O 1
ATOM 704 N N . THR A 1 91 ? 22.686 -7.616 -4.845 1.00 80.31 91 THR A N 1
ATOM 705 C CA . THR A 1 91 ? 23.466 -6.691 -4.020 1.00 80.31 91 THR A CA 1
ATOM 706 C C . THR A 1 91 ? 22.537 -5.581 -3.538 1.00 80.31 91 THR A C 1
ATOM 708 O O . THR A 1 91 ? 21.916 -4.900 -4.351 1.00 80.31 91 THR A O 1
ATOM 711 N N . TRP A 1 92 ? 22.410 -5.425 -2.219 1.00 79.12 92 TRP A N 1
ATOM 712 C CA . TRP A 1 92 ? 21.627 -4.353 -1.604 1.00 79.12 92 TRP A CA 1
ATOM 713 C C . TRP A 1 92 ? 22.525 -3.148 -1.285 1.00 79.12 92 TRP A C 1
ATOM 715 O O . TRP A 1 92 ? 23.646 -3.352 -0.813 1.00 79.12 92 TRP A O 1
ATOM 725 N N . PRO A 1 93 ? 22.048 -1.903 -1.468 1.00 82.69 93 PRO A N 1
ATOM 726 C CA . PRO A 1 93 ? 20.716 -1.518 -1.945 1.00 82.69 93 PRO A CA 1
ATOM 727 C C . PRO 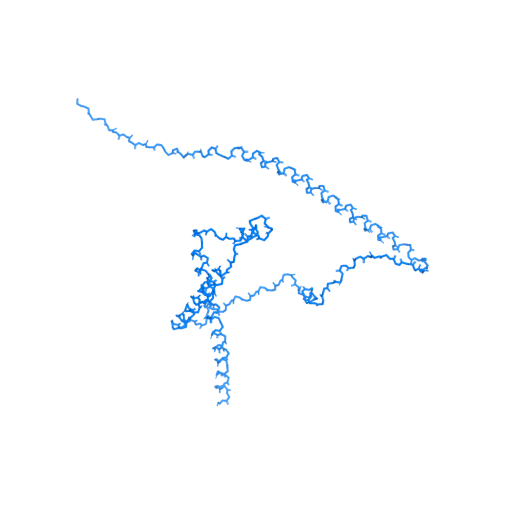A 1 93 ? 20.520 -1.810 -3.440 1.00 82.69 93 PRO A C 1
ATOM 729 O O . PRO A 1 93 ? 21.463 -1.699 -4.221 1.00 82.69 93 PRO A O 1
ATOM 732 N N . LEU A 1 94 ? 19.295 -2.186 -3.829 1.00 78.81 94 LEU A N 1
ATOM 733 C CA . LEU A 1 94 ? 18.939 -2.285 -5.247 1.00 78.81 94 LEU A CA 1
ATOM 734 C C . LEU A 1 94 ? 19.209 -0.931 -5.920 1.00 78.81 94 LEU A C 1
ATOM 736 O O . LEU A 1 94 ? 18.938 0.100 -5.299 1.00 78.81 94 LEU A O 1
ATOM 740 N N . PRO A 1 95 ? 19.729 -0.918 -7.160 1.00 82.00 95 PRO A N 1
ATOM 741 C CA . PRO A 1 95 ? 19.852 0.324 -7.905 1.00 82.00 95 PRO A CA 1
ATOM 742 C C . PRO A 1 95 ? 18.470 0.966 -8.025 1.00 82.00 95 PRO A C 1
ATOM 744 O O . PRO A 1 95 ? 17.485 0.272 -8.299 1.00 82.00 95 PRO A O 1
ATOM 747 N N . ASP A 1 96 ? 18.405 2.277 -7.798 1.00 78.19 96 ASP A N 1
ATOM 748 C CA . ASP A 1 96 ? 17.168 3.028 -7.968 1.00 78.19 96 ASP A CA 1
ATOM 749 C C . ASP A 1 96 ? 16.633 2.789 -9.381 1.00 78.19 96 ASP A C 1
ATOM 751 O O . ASP A 1 96 ? 17.370 2.847 -10.371 1.00 78.19 96 ASP A O 1
ATOM 755 N N . GLN A 1 97 ? 15.340 2.483 -9.473 1.00 74.56 97 GLN A N 1
ATOM 756 C CA . GLN A 1 97 ? 14.683 2.382 -10.765 1.00 74.56 97 GLN A CA 1
ATOM 757 C C . GLN A 1 97 ? 14.805 3.750 -11.455 1.00 74.56 97 GLN A C 1
ATOM 759 O O . GLN A 1 97 ? 14.523 4.765 -10.805 1.00 74.56 97 GLN A O 1
ATOM 764 N N . PRO A 1 98 ? 15.233 3.813 -12.732 1.00 76.62 98 PRO A N 1
ATOM 765 C CA . PRO A 1 98 ? 15.320 5.087 -13.423 1.00 76.62 98 PRO A CA 1
ATOM 766 C C . PRO A 1 98 ? 13.947 5.771 -13.374 1.00 76.62 98 PRO A C 1
ATOM 768 O O . PRO A 1 98 ? 12.921 5.087 -13.497 1.00 76.62 98 PRO A O 1
ATOM 771 N N . PRO A 1 99 ? 13.901 7.096 -13.151 1.00 69.81 99 PRO A N 1
ATOM 772 C CA . PRO A 1 99 ? 12.644 7.823 -13.179 1.00 69.81 99 PRO A CA 1
ATOM 773 C C . PRO A 1 99 ? 11.977 7.558 -14.527 1.00 69.81 99 PRO A C 1
ATOM 775 O O . PRO A 1 99 ? 12.621 7.647 -15.569 1.00 69.81 99 PRO A O 1
ATOM 778 N N . ALA A 1 100 ? 10.700 7.177 -14.499 1.00 65.44 100 ALA A N 1
ATOM 779 C CA . ALA A 1 100 ? 9.965 6.908 -15.725 1.00 65.44 100 ALA A CA 1
ATOM 780 C C . ALA A 1 100 ? 10.039 8.144 -16.647 1.00 65.44 100 ALA A C 1
ATOM 782 O O . ALA A 1 100 ? 9.816 9.266 -16.195 1.00 65.44 100 ALA A O 1
ATOM 783 N N . GLU A 1 101 ? 10.351 7.938 -17.928 1.00 66.94 101 GLU A N 1
ATOM 784 C CA . GLU A 1 101 ? 10.699 8.983 -18.915 1.00 66.94 101 GLU A CA 1
ATOM 785 C C . GLU A 1 101 ? 9.528 9.912 -19.315 1.00 66.94 101 GLU A C 1
ATOM 787 O O . GLU A 1 101 ? 9.643 10.723 -20.233 1.00 66.94 101 GLU A O 1
ATOM 792 N N . TRP A 1 102 ? 8.394 9.846 -18.610 1.00 62.00 102 TRP A N 1
ATOM 793 C CA . TRP A 1 102 ? 7.157 10.578 -18.916 1.00 62.00 102 TRP A CA 1
ATOM 794 C C . TRP A 1 102 ? 7.286 12.109 -18.862 1.00 62.00 102 TRP A C 1
ATOM 796 O O . TRP A 1 102 ? 6.358 12.804 -19.271 1.00 62.00 102 TRP A O 1
ATOM 806 N N . ILE A 1 103 ? 8.390 12.649 -18.335 1.00 55.50 103 ILE A N 1
ATOM 807 C CA . ILE A 1 103 ? 8.559 14.094 -18.126 1.00 55.50 103 ILE A CA 1
ATOM 808 C C . ILE A 1 103 ? 9.052 14.813 -19.394 1.00 55.50 103 ILE A C 1
ATOM 810 O O . ILE A 1 103 ? 8.794 16.008 -19.531 1.00 55.50 103 ILE A O 1
ATOM 814 N N . GLU A 1 104 ? 9.711 14.133 -20.341 1.00 57.25 104 GLU A N 1
ATOM 815 C CA . GLU A 1 104 ? 10.535 14.858 -21.327 1.00 57.25 104 GLU A CA 1
ATOM 816 C C . GLU A 1 104 ? 10.160 14.675 -22.807 1.00 57.25 104 GLU A C 1
ATOM 818 O O . GLU A 1 104 ? 10.441 15.581 -23.592 1.00 57.25 104 GLU A O 1
ATOM 823 N N . SER A 1 105 ? 9.513 13.580 -23.229 1.00 61.97 105 SER A N 1
ATOM 824 C CA . SER A 1 105 ? 9.465 13.250 -24.668 1.00 61.97 105 SER A CA 1
ATOM 825 C C . SER A 1 105 ? 8.152 13.565 -25.402 1.00 61.97 105 SER A C 1
ATOM 827 O O . SER A 1 105 ? 8.220 14.021 -26.544 1.00 61.97 105 SER A O 1
ATOM 829 N N . MET A 1 106 ? 6.961 13.406 -24.805 1.00 65.81 106 MET A N 1
ATOM 830 C CA . MET A 1 106 ? 5.700 13.863 -25.422 1.00 65.81 106 MET A CA 1
ATOM 831 C C . MET A 1 106 ? 4.518 13.800 -24.438 1.00 65.81 106 MET A C 1
ATOM 833 O O . MET A 1 106 ? 4.345 12.780 -23.774 1.00 65.81 106 MET A O 1
ATOM 837 N N . PRO A 1 107 ? 3.655 14.831 -24.338 1.00 75.50 107 PRO A N 1
ATOM 838 C CA . PRO A 1 107 ? 2.423 14.706 -23.567 1.00 75.50 107 PRO A CA 1
ATOM 839 C C . PRO A 1 107 ? 1.489 13.673 -24.227 1.00 75.50 107 PRO A C 1
ATOM 841 O O . PRO A 1 107 ? 1.314 13.712 -25.451 1.00 75.50 107 PRO A O 1
ATOM 844 N N . PRO A 1 108 ? 0.855 12.774 -23.452 1.00 78.12 108 PRO A N 1
ATOM 845 C CA . PRO A 1 108 ? -0.035 11.759 -24.003 1.00 78.12 108 PRO A CA 1
ATOM 846 C C . PRO A 1 108 ? -1.227 12.404 -24.720 1.00 78.12 108 PRO A C 1
ATOM 848 O O . PRO A 1 108 ? -1.763 13.428 -24.285 1.00 78.12 108 PRO A O 1
ATOM 851 N N . SER A 1 109 ? -1.665 11.796 -25.828 1.00 87.44 109 SER A N 1
ATOM 852 C CA . SER A 1 109 ? -2.807 12.311 -26.591 1.00 87.44 109 SER A CA 1
ATOM 853 C C . SER A 1 109 ? -4.086 12.306 -25.736 1.00 87.44 109 SER A C 1
ATOM 855 O O . SER A 1 109 ? -4.286 11.393 -24.928 1.00 87.44 109 SER A O 1
ATOM 857 N N . PRO A 1 110 ? -4.998 13.281 -25.910 1.00 89.00 110 PRO A N 1
ATOM 858 C CA . PRO A 1 110 ? -6.227 13.354 -25.112 1.00 89.00 110 PRO A CA 1
ATOM 859 C C . PRO A 1 110 ? -7.100 12.097 -25.256 1.00 89.00 110 PRO A C 1
ATOM 861 O O . PRO A 1 110 ? -7.754 11.673 -24.303 1.00 89.00 110 PRO A O 1
ATOM 864 N N . GLU A 1 111 ? -7.058 11.453 -26.424 1.00 88.56 111 GLU A N 1
ATOM 865 C CA . GLU A 1 111 ? -7.728 10.177 -26.678 1.00 88.56 111 GLU A CA 1
ATOM 866 C C . GLU A 1 111 ? -7.134 9.045 -25.831 1.00 88.56 111 GLU A C 1
ATOM 868 O O . GLU A 1 111 ? -7.884 8.317 -25.179 1.00 88.56 111 GLU A O 1
ATOM 873 N N . ALA A 1 112 ? -5.801 8.944 -25.762 1.00 87.00 112 ALA A N 1
ATOM 874 C CA . ALA A 1 112 ? -5.113 7.951 -24.937 1.00 87.00 112 ALA A CA 1
ATOM 875 C C . ALA A 1 112 ? -5.414 8.152 -23.445 1.00 87.00 112 ALA A C 1
ATOM 877 O O . ALA A 1 112 ? -5.677 7.181 -22.737 1.00 87.00 112 ALA A O 1
ATOM 878 N N . ILE A 1 113 ? -5.469 9.407 -22.984 1.00 90.19 113 ILE A N 1
ATOM 879 C CA . ILE A 1 113 ? -5.857 9.740 -21.607 1.00 90.19 113 ILE A CA 1
ATOM 880 C C . ILE A 1 113 ? -7.285 9.261 -21.323 1.00 90.19 113 ILE A C 1
ATOM 882 O O . ILE A 1 113 ? -7.523 8.607 -20.308 1.00 90.19 113 ILE A O 1
ATOM 886 N N . SER A 1 114 ? -8.242 9.539 -22.213 1.00 93.56 114 SER A N 1
ATOM 887 C CA . SER A 1 114 ? -9.635 9.121 -22.003 1.00 93.56 114 SER A CA 1
ATOM 888 C C . SER A 1 114 ? -9.797 7.594 -21.988 1.00 93.56 114 SER A C 1
ATOM 890 O O . SER A 1 114 ? -10.514 7.058 -21.140 1.00 93.56 114 SER A O 1
ATOM 892 N N . ALA A 1 115 ? -9.072 6.883 -22.859 1.00 92.62 115 ALA A N 1
ATOM 893 C CA . ALA A 1 115 ? -9.057 5.425 -22.905 1.00 92.62 115 ALA A CA 1
ATOM 894 C C . ALA A 1 115 ? -8.447 4.826 -21.627 1.00 92.62 115 ALA A C 1
ATOM 896 O O . ALA A 1 115 ? -9.010 3.901 -21.035 1.00 92.62 115 ALA A O 1
ATOM 897 N N . ALA A 1 116 ? -7.342 5.402 -21.149 1.00 92.12 116 ALA A N 1
ATOM 898 C CA . ALA A 1 116 ? -6.694 4.997 -19.910 1.00 92.12 116 ALA A CA 1
ATOM 899 C C . ALA A 1 116 ? -7.588 5.227 -18.685 1.00 92.12 116 ALA A C 1
ATOM 901 O O . ALA A 1 116 ? -7.758 4.316 -17.875 1.00 92.12 116 ALA A O 1
ATOM 902 N N . VAL A 1 117 ? -8.244 6.387 -18.578 1.00 95.81 117 VAL A N 1
ATOM 903 C CA . VAL A 1 117 ? -9.238 6.648 -17.522 1.00 95.81 117 VAL A CA 1
ATOM 904 C C . VAL A 1 117 ? -10.397 5.646 -17.598 1.00 95.81 117 VAL A C 1
ATOM 906 O O . VAL A 1 117 ? -10.847 5.143 -16.566 1.00 95.81 117 VAL A O 1
ATOM 909 N N . GLY A 1 118 ? -10.845 5.291 -18.807 1.00 96.25 118 GLY A N 1
ATOM 910 C CA . GLY A 1 118 ? -11.827 4.230 -19.034 1.00 96.25 118 GLY A CA 1
ATOM 911 C C . GLY A 1 118 ? -11.392 2.883 -18.451 1.00 96.25 118 GLY A C 1
ATOM 912 O O . GLY A 1 118 ? -12.157 2.255 -17.715 1.00 96.25 118 GLY A O 1
ATOM 913 N N . SER A 1 119 ? -10.147 2.469 -18.705 1.00 95.12 119 SER A N 1
ATOM 914 C CA . SER A 1 119 ? -9.581 1.234 -18.141 1.00 95.12 119 SER A CA 1
ATOM 915 C C . SER A 1 119 ? -9.456 1.274 -16.612 1.00 95.12 119 SER A C 1
ATOM 917 O O . SER A 1 119 ? -9.821 0.301 -15.949 1.00 95.12 119 SER A O 1
ATOM 919 N N . GLY A 1 120 ? -9.045 2.410 -16.036 1.00 95.56 120 GLY A N 1
ATOM 920 C CA . GLY A 1 120 ? -8.968 2.603 -14.586 1.00 95.56 120 GLY A CA 1
ATOM 921 C C . GLY A 1 120 ? -10.331 2.477 -13.904 1.00 95.56 120 GLY A C 1
ATOM 922 O O . GLY A 1 120 ? -10.475 1.769 -12.905 1.00 95.56 120 GLY A O 1
ATOM 923 N N . ASN A 1 121 ? -11.367 3.080 -14.491 1.00 97.44 121 ASN A N 1
ATOM 924 C CA . ASN A 1 121 ? -12.742 2.949 -14.006 1.00 97.44 121 ASN A CA 1
ATOM 925 C C . ASN A 1 121 ? -13.268 1.513 -14.144 1.00 97.44 121 ASN A C 1
ATOM 927 O O . ASN A 1 121 ? -13.891 0.994 -13.214 1.00 97.44 121 ASN A O 1
ATOM 931 N N . ALA A 1 122 ? -12.987 0.838 -15.262 1.00 96.62 122 ALA A N 1
ATOM 932 C CA . ALA A 1 122 ? -13.352 -0.564 -15.448 1.00 96.62 122 ALA A CA 1
ATOM 933 C C . ALA A 1 122 ? -12.693 -1.462 -14.383 1.00 96.62 122 ALA A C 1
ATOM 935 O O . ALA A 1 122 ? -13.381 -2.259 -13.738 1.00 96.62 122 ALA A O 1
ATOM 936 N N . ALA A 1 123 ? -11.399 -1.274 -14.110 1.00 96.31 123 ALA A N 1
ATOM 937 C CA . ALA A 1 123 ? -10.682 -1.985 -13.053 1.00 96.31 123 ALA A CA 1
ATOM 938 C C . ALA A 1 123 ? -11.288 -1.720 -11.665 1.00 96.31 123 ALA A C 1
ATOM 940 O O . ALA A 1 123 ? -11.493 -2.654 -10.886 1.00 96.31 123 ALA A O 1
ATOM 941 N N . LEU A 1 124 ? -11.663 -0.470 -11.370 1.00 96.69 124 LEU A N 1
ATOM 942 C CA . LEU A 1 124 ? -12.327 -0.117 -10.116 1.00 96.69 124 LEU A CA 1
ATOM 943 C C . LEU A 1 124 ? -13.675 -0.838 -9.956 1.00 96.69 124 LEU A C 1
ATOM 945 O O . LEU A 1 124 ? -13.969 -1.368 -8.883 1.00 96.69 124 LEU A O 1
ATOM 949 N N . THR A 1 125 ? -14.492 -0.912 -11.012 1.00 97.56 125 THR A N 1
ATOM 950 C CA . THR A 1 125 ? -15.761 -1.662 -10.960 1.00 97.56 125 THR A CA 1
ATOM 951 C C . THR A 1 125 ? -15.537 -3.162 -10.756 1.00 97.56 125 THR A C 1
ATOM 953 O O . THR A 1 125 ? -16.254 -3.790 -9.974 1.00 97.56 125 THR A O 1
ATOM 956 N N . ALA A 1 126 ? -14.503 -3.734 -11.381 1.00 96.94 126 ALA A N 1
ATOM 957 C CA . ALA A 1 126 ? -14.131 -5.132 -11.196 1.00 96.94 126 ALA A CA 1
ATOM 958 C C . ALA A 1 126 ? -13.685 -5.417 -9.752 1.00 96.94 126 ALA A C 1
ATOM 960 O O . ALA A 1 126 ? -14.162 -6.384 -9.154 1.00 96.94 126 ALA A O 1
ATOM 961 N N . LYS A 1 127 ? -12.852 -4.545 -9.164 1.00 95.19 127 LYS A N 1
ATOM 962 C CA . LYS A 1 127 ? -12.454 -4.604 -7.748 1.00 95.19 127 LYS A CA 1
ATOM 963 C C . LYS A 1 127 ? -13.683 -4.591 -6.836 1.00 95.19 127 LYS A C 1
ATOM 965 O O . LYS A 1 127 ? -13.834 -5.493 -6.015 1.00 95.19 127 LYS A O 1
ATOM 970 N N . LYS A 1 128 ? -14.601 -3.635 -7.029 1.00 95.44 128 LYS A N 1
ATOM 971 C CA . LYS A 1 128 ? -15.835 -3.525 -6.229 1.00 95.44 128 LYS A CA 1
ATOM 972 C C . LYS A 1 128 ? -16.715 -4.765 -6.340 1.00 95.44 128 LYS A C 1
ATOM 974 O O . LYS A 1 128 ? -17.273 -5.206 -5.341 1.00 95.44 128 LYS A O 1
ATOM 979 N N . ARG A 1 129 ? -16.805 -5.370 -7.529 1.00 96.81 129 ARG A N 1
ATOM 980 C CA . ARG A 1 129 ? -17.532 -6.631 -7.730 1.00 96.81 129 ARG A CA 1
ATOM 981 C C . ARG A 1 129 ? -16.918 -7.772 -6.917 1.00 96.81 129 ARG A C 1
ATOM 983 O O . ARG A 1 129 ? -17.652 -8.515 -6.276 1.00 96.81 129 ARG A O 1
ATOM 990 N N . VAL A 1 130 ? -15.591 -7.896 -6.914 1.00 95.06 130 VAL A N 1
ATOM 991 C CA . VAL A 1 130 ? -14.890 -8.916 -6.117 1.00 95.06 130 VAL A CA 1
ATOM 992 C C . VAL A 1 130 ? -15.084 -8.662 -4.623 1.00 95.06 130 VAL A C 1
ATOM 994 O O . VAL A 1 130 ? -15.417 -9.584 -3.883 1.00 95.06 130 VAL A O 1
ATOM 997 N N . GLU A 1 131 ? -14.943 -7.417 -4.173 1.00 92.25 131 GLU A N 1
ATOM 998 C CA . GLU A 1 131 ? -15.153 -7.040 -2.772 1.00 92.25 131 GLU A CA 1
ATOM 999 C C . GLU A 1 131 ? -16.590 -7.290 -2.306 1.00 92.25 131 GLU A C 1
ATOM 1001 O O . GLU A 1 131 ? -16.778 -7.788 -1.201 1.00 92.25 131 GLU A O 1
ATOM 1006 N N . ALA A 1 132 ? -17.590 -7.055 -3.158 1.00 92.62 132 ALA A N 1
ATOM 1007 C CA . ALA A 1 132 ? -18.988 -7.351 -2.852 1.00 92.62 132 ALA A CA 1
ATOM 1008 C C . ALA A 1 132 ? -19.254 -8.853 -2.653 1.00 92.62 132 ALA A C 1
ATOM 1010 O O . ALA A 1 132 ? -20.127 -9.227 -1.876 1.00 92.62 132 ALA A O 1
ATOM 1011 N N . THR A 1 133 ? -18.497 -9.724 -3.331 1.00 94.88 133 THR A N 1
ATOM 1012 C CA . THR A 1 133 ? -18.609 -11.184 -3.160 1.00 94.88 133 THR A CA 1
ATOM 1013 C C . THR A 1 133 ? -17.834 -11.728 -1.959 1.00 94.88 133 THR A C 1
ATOM 1015 O O . THR A 1 133 ? -17.990 -12.899 -1.611 1.00 94.88 133 THR A O 1
ATOM 1018 N N . ARG A 1 134 ? -16.993 -10.915 -1.303 1.00 87.81 134 ARG A N 1
ATOM 1019 C CA . ARG A 1 134 ? -16.214 -11.359 -0.142 1.00 87.81 134 ARG A CA 1
ATOM 1020 C C . ARG A 1 134 ? -17.107 -11.441 1.095 1.00 87.81 134 ARG A C 1
ATOM 1022 O O . ARG A 1 134 ? -17.638 -10.438 1.559 1.00 87.81 134 ARG A O 1
ATOM 1029 N N . GLY A 1 135 ? -17.220 -12.641 1.663 1.00 88.50 135 GLY A N 1
ATOM 1030 C CA . GLY A 1 135 ? -17.858 -12.843 2.964 1.00 88.50 135 GLY A CA 1
ATOM 1031 C C . GLY A 1 135 ? -17.093 -12.135 4.085 1.00 88.50 135 GLY A C 1
ATOM 1032 O O . GLY A 1 135 ? -15.866 -12.010 4.033 1.00 88.50 135 GLY A O 1
ATOM 1033 N N . SER A 1 136 ? -17.809 -11.676 5.112 1.00 86.00 136 SER A N 1
ATOM 1034 C CA . SER A 1 136 ? -17.177 -11.114 6.304 1.00 86.00 136 SER A CA 1
ATOM 1035 C C . SER A 1 136 ? -16.418 -12.204 7.065 1.00 86.00 136 SER A C 1
ATOM 1037 O O . SER A 1 136 ? -16.929 -13.297 7.311 1.00 86.00 136 SER A O 1
ATOM 1039 N N . LEU A 1 137 ? -15.171 -11.913 7.437 1.00 89.75 137 LEU A N 1
ATOM 1040 C CA . LEU A 1 137 ? -14.386 -12.815 8.272 1.00 89.75 137 LEU A CA 1
ATOM 1041 C C . LEU A 1 137 ? -14.842 -12.722 9.730 1.00 89.75 137 LEU A C 1
ATOM 1043 O O . LEU A 1 137 ? -15.233 -11.656 10.212 1.00 89.75 137 LEU A O 1
ATOM 1047 N N . ALA A 1 138 ? -14.734 -13.839 10.453 1.00 93.06 138 ALA A N 1
ATOM 1048 C CA . ALA A 1 138 ? -15.051 -13.875 11.873 1.00 93.06 138 ALA A CA 1
ATOM 1049 C C . ALA A 1 138 ? -14.145 -12.894 12.652 1.00 93.06 138 ALA A C 1
ATOM 1051 O O . ALA A 1 138 ? -12.915 -12.936 12.498 1.00 93.06 138 ALA A O 1
ATOM 1052 N N . PRO A 1 139 ? -14.727 -12.020 13.495 1.00 89.88 139 PRO A N 1
ATOM 1053 C CA . PRO A 1 139 ? -14.025 -10.891 14.096 1.00 89.88 139 PRO A CA 1
ATOM 1054 C C . PRO A 1 139 ? -12.835 -11.310 14.969 1.00 89.88 139 PRO A C 1
ATOM 1056 O O . PRO A 1 139 ? -11.813 -10.620 14.964 1.00 89.88 139 PRO A O 1
ATOM 1059 N N . ASP A 1 140 ? -12.931 -12.445 15.659 1.00 93.50 140 ASP A N 1
ATOM 1060 C CA . ASP A 1 140 ? -11.921 -12.883 16.631 1.00 93.50 140 ASP A CA 1
ATOM 1061 C C . ASP A 1 140 ? -10.778 -13.705 16.020 1.00 93.50 140 ASP A C 1
ATOM 1063 O O . ASP A 1 140 ? -9.848 -14.128 16.715 1.00 93.50 140 ASP A O 1
ATOM 1067 N N . THR A 1 141 ? -10.778 -13.874 14.698 1.00 95.50 141 THR A N 1
ATOM 1068 C CA . THR A 1 141 ? -9.694 -14.558 13.989 1.00 95.50 141 THR A CA 1
ATOM 1069 C C . THR A 1 141 ? -8.510 -13.616 13.730 1.00 95.50 141 THR A C 1
ATOM 1071 O O . THR A 1 141 ? -8.704 -12.412 13.527 1.00 95.50 141 THR A O 1
ATOM 1074 N N . PRO A 1 142 ? -7.262 -14.129 13.686 1.00 94.62 142 PRO A N 1
ATOM 1075 C CA . PRO A 1 142 ? -6.103 -13.342 13.258 1.00 94.62 142 PRO A CA 1
ATOM 1076 C C . PRO A 1 142 ? -6.319 -12.654 11.902 1.00 94.62 142 PRO A C 1
ATOM 1078 O O . PRO A 1 142 ? -5.969 -11.487 11.742 1.00 94.62 142 PRO A O 1
ATOM 1081 N N . ALA A 1 143 ? -6.975 -13.342 10.963 1.00 91.00 143 ALA A N 1
ATOM 1082 C CA . ALA A 1 14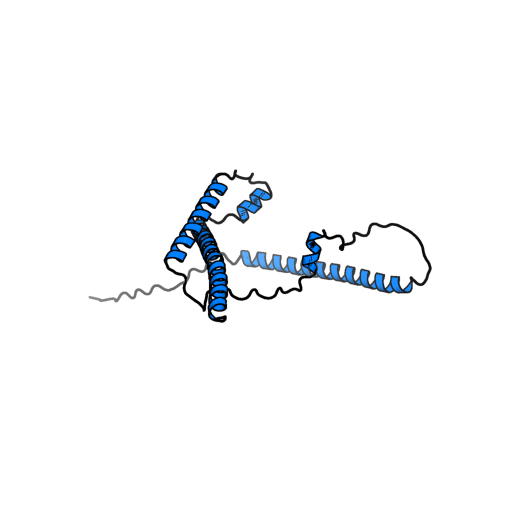3 ? -7.307 -12.804 9.648 1.00 91.00 143 ALA A CA 1
ATOM 1083 C C . ALA A 1 143 ? -8.327 -11.650 9.722 1.00 91.00 143 ALA A C 1
ATOM 1085 O O . ALA A 1 143 ? -8.127 -10.619 9.087 1.00 91.00 143 ALA A O 1
ATOM 1086 N N . GLY A 1 144 ? -9.363 -11.763 10.561 1.00 93.12 144 GLY A N 1
ATOM 1087 C CA . GLY A 1 144 ? -10.324 -10.679 10.794 1.00 93.12 144 GLY A CA 1
ATOM 1088 C C . GLY A 1 144 ? -9.697 -9.440 11.447 1.00 93.12 144 GLY A C 1
ATOM 1089 O O . GLY A 1 144 ? -10.076 -8.311 11.128 1.00 93.12 144 GLY A O 1
ATOM 1090 N N . ARG A 1 145 ? -8.700 -9.621 12.326 1.00 93.12 145 ARG A N 1
ATOM 1091 C CA . ARG A 1 145 ? -7.916 -8.506 12.889 1.00 93.12 145 ARG A CA 1
ATOM 1092 C C . ARG A 1 145 ? -7.032 -7.838 11.838 1.00 93.12 145 ARG A C 1
ATOM 1094 O O . ARG A 1 145 ? -7.028 -6.613 11.758 1.00 93.12 145 ARG A O 1
ATOM 1101 N N . ALA A 1 146 ? -6.338 -8.624 11.016 1.00 92.94 146 ALA A N 1
ATOM 1102 C CA . ALA A 1 146 ? -5.507 -8.107 9.931 1.00 92.94 146 ALA A CA 1
ATOM 1103 C C . ALA A 1 146 ? -6.340 -7.335 8.895 1.00 92.94 146 ALA A C 1
ATOM 1105 O O . ALA A 1 146 ? -5.979 -6.224 8.516 1.00 92.94 146 ALA A O 1
ATOM 1106 N N . GLN A 1 147 ? -7.498 -7.871 8.501 1.00 91.00 147 GLN A N 1
ATOM 1107 C CA . GLN A 1 147 ? -8.402 -7.199 7.569 1.00 91.00 147 GLN A CA 1
ATOM 1108 C C . GLN A 1 147 ? -8.930 -5.878 8.137 1.00 91.00 147 GLN A C 1
ATOM 1110 O O . GLN A 1 147 ? -8.980 -4.891 7.414 1.00 91.00 147 GLN A O 1
ATOM 1115 N N . ARG A 1 148 ? -9.287 -5.830 9.428 1.00 88.75 148 ARG A N 1
ATOM 1116 C CA . ARG A 1 148 ? -9.705 -4.578 10.080 1.00 88.75 148 ARG A CA 1
ATOM 1117 C C . ARG A 1 148 ? -8.582 -3.550 10.163 1.00 88.75 148 ARG A C 1
ATOM 1119 O O . ARG A 1 148 ? -8.857 -2.370 10.004 1.00 88.75 148 ARG A O 1
ATOM 1126 N N . ALA A 1 149 ? -7.342 -3.984 10.382 1.00 89.75 149 ALA A N 1
ATOM 1127 C CA . ALA A 1 149 ? -6.185 -3.092 10.375 1.00 89.75 149 ALA A CA 1
ATOM 1128 C C . ALA A 1 149 ? -5.879 -2.538 8.971 1.00 89.75 149 ALA A C 1
ATOM 1130 O O . ALA A 1 149 ? -5.463 -1.392 8.847 1.00 89.75 149 ALA A O 1
ATOM 1131 N N . ALA A 1 150 ? -6.109 -3.335 7.925 1.00 86.56 150 ALA A N 1
ATOM 1132 C CA . ALA A 1 150 ? -5.946 -2.919 6.532 1.00 86.56 150 ALA A CA 1
ATOM 1133 C C . ALA A 1 150 ? -7.153 -2.137 5.979 1.00 86.56 150 ALA A C 1
ATOM 1135 O O . ALA A 1 150 ? -7.053 -1.523 4.917 1.00 86.56 150 ALA A O 1
ATOM 1136 N N . ALA A 1 151 ? -8.301 -2.169 6.661 1.00 87.38 151 ALA A N 1
ATOM 1137 C CA . ALA A 1 151 ? -9.506 -1.491 6.213 1.00 87.38 151 ALA A CA 1
ATOM 1138 C C . ALA A 1 151 ? -9.336 0.029 6.319 1.00 87.38 151 ALA A C 1
ATOM 1140 O O . ALA A 1 151 ? -9.114 0.585 7.395 1.00 87.38 151 ALA A O 1
ATOM 1141 N N . THR A 1 152 ? -9.485 0.716 5.191 1.00 90.12 152 THR A N 1
ATOM 1142 C CA . THR A 1 152 ? -9.530 2.177 5.154 1.00 90.12 152 THR A CA 1
ATOM 1143 C C . THR A 1 152 ? -10.822 2.682 5.792 1.00 90.12 152 THR A C 1
ATOM 1145 O O . THR A 1 152 ? -11.892 2.113 5.567 1.00 90.12 152 THR A O 1
ATOM 1148 N N . ALA A 1 153 ? -10.750 3.779 6.549 1.00 91.62 153 ALA A N 1
ATOM 1149 C CA . ALA A 1 153 ? -11.942 4.437 7.079 1.00 91.62 153 ALA A CA 1
ATOM 1150 C C . ALA A 1 153 ? -12.893 4.861 5.944 1.00 91.62 153 ALA A C 1
ATOM 1152 O O . ALA A 1 153 ? -12.446 5.240 4.861 1.00 91.62 153 ALA A O 1
ATOM 1153 N N . ALA A 1 154 ? -14.204 4.862 6.207 1.00 92.38 154 ALA A N 1
ATOM 1154 C CA . ALA A 1 154 ? -15.221 5.202 5.206 1.00 92.38 154 ALA A CA 1
ATOM 1155 C C . ALA A 1 154 ? -15.032 6.606 4.594 1.00 92.38 154 ALA A C 1
ATOM 1157 O O . ALA A 1 154 ? -15.346 6.815 3.427 1.00 92.38 154 ALA A O 1
ATOM 1158 N N . SER A 1 155 ? -14.466 7.551 5.352 1.00 95.75 155 SER A N 1
ATOM 1159 C CA . SER A 1 155 ? -14.133 8.898 4.869 1.00 95.75 155 SER A CA 1
ATOM 1160 C C . SER A 1 155 ? -12.959 8.932 3.882 1.00 95.75 155 SER A C 1
ATOM 1162 O O . SER A 1 155 ? -12.884 9.842 3.065 1.00 95.75 155 SER A O 1
ATOM 1164 N N . VAL A 1 156 ? -12.051 7.951 3.939 1.00 95.88 156 VAL A N 1
ATOM 1165 C CA . VAL A 1 156 ? -10.843 7.866 3.095 1.00 95.88 156 VAL A CA 1
ATOM 1166 C C . VAL A 1 156 ? -11.046 6.913 1.912 1.00 95.88 156 VAL A C 1
ATOM 1168 O O . VAL A 1 156 ? -10.345 7.013 0.909 1.00 95.88 156 VAL A O 1
ATOM 1171 N N . ALA A 1 157 ? -12.047 6.033 1.980 1.00 93.44 157 ALA A N 1
ATOM 1172 C CA . ALA A 1 157 ? -12.421 5.119 0.904 1.00 93.44 157 ALA A CA 1
ATOM 1173 C C . ALA A 1 157 ? -12.539 5.773 -0.495 1.00 93.44 157 ALA A C 1
ATOM 1175 O O . ALA A 1 157 ? -11.944 5.229 -1.426 1.00 93.44 157 ALA A O 1
ATOM 1176 N N . PRO A 1 158 ? -13.207 6.935 -0.692 1.00 95.56 158 PRO A N 1
ATOM 1177 C CA . PRO A 1 158 ? -13.287 7.544 -2.024 1.00 95.56 158 PRO A CA 1
ATOM 1178 C C . PRO A 1 158 ? -11.923 8.006 -2.550 1.00 95.56 158 PRO A C 1
ATOM 1180 O O . PRO A 1 158 ? -11.666 7.912 -3.747 1.00 95.56 158 PRO A O 1
ATOM 1183 N N . LEU A 1 159 ? -11.031 8.461 -1.664 1.00 96.81 159 LEU A N 1
ATOM 1184 C CA . LEU A 1 159 ? -9.672 8.850 -2.037 1.00 96.81 159 LEU A CA 1
ATOM 1185 C C . LEU A 1 159 ? -8.841 7.625 -2.441 1.00 96.81 159 LEU A C 1
ATOM 1187 O O . LEU A 1 159 ? -8.128 7.672 -3.438 1.00 96.81 159 LEU A O 1
ATOM 1191 N N . ALA A 1 160 ? -8.962 6.522 -1.699 1.00 95.56 160 ALA A N 1
ATOM 1192 C CA . ALA A 1 160 ? -8.281 5.270 -2.018 1.00 95.56 160 ALA A CA 1
ATOM 1193 C C . ALA A 1 160 ? -8.767 4.670 -3.350 1.00 95.56 160 ALA A C 1
ATOM 1195 O O . ALA A 1 160 ? -7.961 4.188 -4.143 1.00 95.56 160 ALA A O 1
ATOM 1196 N N . ASP A 1 161 ? -10.071 4.736 -3.625 1.00 95.88 161 ASP A N 1
ATOM 1197 C CA . ASP A 1 161 ? -10.649 4.304 -4.899 1.00 95.88 161 ASP A CA 1
ATOM 1198 C C . ASP A 1 161 ? -10.182 5.177 -6.072 1.00 95.88 161 ASP A C 1
ATOM 1200 O O . ASP A 1 161 ? -9.839 4.647 -7.130 1.00 95.88 161 ASP A O 1
ATOM 1204 N N . ALA A 1 162 ? -10.123 6.500 -5.882 1.00 96.69 162 ALA A N 1
ATOM 1205 C CA . ALA A 1 162 ? -9.599 7.421 -6.887 1.00 96.69 162 ALA A CA 1
ATOM 1206 C C . ALA A 1 162 ? -8.111 7.165 -7.169 1.00 96.69 162 ALA A C 1
ATOM 1208 O O . ALA A 1 162 ? -7.711 7.121 -8.330 1.00 96.69 162 ALA A O 1
ATOM 1209 N N . ALA A 1 163 ? -7.306 6.932 -6.127 1.00 96.31 163 ALA A N 1
ATOM 1210 C CA . ALA A 1 163 ? -5.893 6.592 -6.269 1.00 96.31 163 ALA A CA 1
ATOM 1211 C C . ALA A 1 163 ? -5.696 5.263 -7.014 1.00 96.31 163 ALA A C 1
ATOM 1213 O O . ALA A 1 163 ? -4.870 5.188 -7.918 1.00 96.31 163 ALA A O 1
ATOM 1214 N N . TYR A 1 164 ? -6.497 4.241 -6.698 1.00 96.19 164 TYR A N 1
ATOM 1215 C CA . TYR A 1 164 ? -6.471 2.957 -7.401 1.00 96.19 164 TYR A CA 1
ATOM 1216 C C . TYR A 1 164 ? -6.825 3.108 -8.889 1.00 96.19 164 TYR A C 1
ATOM 1218 O O . TYR A 1 164 ? -6.128 2.580 -9.752 1.00 96.19 164 TYR A O 1
ATOM 1226 N N . ALA A 1 165 ? -7.887 3.855 -9.209 1.00 97.06 165 ALA A N 1
ATOM 1227 C CA . ALA A 1 165 ? -8.268 4.120 -10.595 1.00 97.06 165 ALA A CA 1
ATOM 1228 C C . ALA A 1 165 ? -7.185 4.912 -11.347 1.00 97.06 165 ALA A C 1
ATOM 1230 O O . ALA A 1 165 ? -6.886 4.592 -12.498 1.00 97.06 165 ALA A O 1
ATOM 1231 N N . ALA A 1 166 ? -6.572 5.904 -10.694 1.00 94.94 166 ALA A N 1
ATOM 1232 C CA . ALA A 1 166 ? -5.476 6.683 -11.258 1.00 94.94 166 ALA A CA 1
ATOM 1233 C C . ALA A 1 166 ? -4.240 5.814 -11.527 1.00 94.94 166 ALA A C 1
ATOM 1235 O O . ALA A 1 166 ? -3.668 5.910 -12.605 1.00 94.94 166 ALA A O 1
ATOM 1236 N N . GLU A 1 167 ? -3.867 4.926 -10.604 1.00 93.81 167 GLU A N 1
ATOM 1237 C CA . GLU A 1 167 ? -2.744 4.002 -10.783 1.00 93.81 167 GLU A CA 1
ATOM 1238 C C . GLU A 1 167 ? -2.972 3.039 -11.959 1.00 93.81 167 GLU A C 1
ATOM 1240 O O . GLU A 1 167 ? -2.075 2.785 -12.760 1.00 93.81 167 GLU A O 1
ATOM 1245 N N . TYR A 1 168 ? -4.187 2.507 -12.104 1.00 94.19 168 TYR A N 1
ATOM 1246 C CA . TYR A 1 168 ? -4.507 1.662 -13.254 1.00 94.19 168 TYR A CA 1
ATOM 1247 C C . TYR A 1 168 ? -4.487 2.445 -14.567 1.00 94.19 168 TYR A C 1
ATOM 1249 O O . TYR A 1 168 ? -3.986 1.935 -15.568 1.00 94.19 168 TYR A O 1
ATOM 1257 N N . ALA A 1 169 ? -4.980 3.684 -14.566 1.00 92.50 169 ALA A N 1
ATOM 1258 C CA . ALA A 1 169 ? -4.921 4.549 -15.737 1.00 92.50 169 ALA A CA 1
ATOM 1259 C C . ALA A 1 169 ? -3.469 4.881 -16.123 1.00 92.50 169 ALA A C 1
ATOM 1261 O O . ALA A 1 169 ? -3.119 4.802 -17.297 1.00 92.50 169 ALA A O 1
ATOM 1262 N N . THR A 1 170 ? -2.593 5.186 -15.161 1.00 90.50 170 THR A N 1
ATOM 1263 C CA . THR A 1 170 ? -1.178 5.460 -15.454 1.00 90.50 170 THR A CA 1
ATOM 1264 C C . THR A 1 170 ? -0.459 4.221 -15.970 1.00 90.50 170 THR A C 1
ATOM 1266 O O . THR A 1 170 ? 0.277 4.319 -16.945 1.00 90.50 170 THR A O 1
ATOM 1269 N N . ARG A 1 171 ? -0.724 3.037 -15.405 1.00 87.44 171 ARG A N 1
ATOM 1270 C CA . ARG A 1 171 ? -0.197 1.766 -15.932 1.00 87.44 171 ARG A CA 1
ATOM 1271 C C . ARG A 1 171 ? -0.666 1.491 -17.362 1.00 87.44 171 ARG A C 1
ATOM 1273 O O . ARG A 1 171 ? 0.126 1.046 -18.184 1.00 87.44 171 ARG A O 1
ATOM 1280 N N . ALA A 1 172 ? -1.932 1.771 -17.672 1.00 88.25 172 ALA A N 1
ATOM 1281 C CA . ALA A 1 172 ? -2.459 1.615 -19.026 1.00 88.25 172 ALA A CA 1
ATOM 1282 C C . ALA A 1 172 ? -1.783 2.571 -20.024 1.00 88.25 172 ALA A C 1
ATOM 1284 O O . ALA A 1 172 ? -1.510 2.171 -21.153 1.00 88.25 172 ALA A O 1
ATOM 1285 N N . LEU A 1 173 ? -1.471 3.802 -19.600 1.00 85.69 173 LEU A N 1
ATOM 1286 C CA . LEU A 1 173 ? -0.681 4.734 -20.406 1.00 85.69 173 LEU A CA 1
ATOM 1287 C C . LEU A 1 173 ? 0.741 4.214 -20.626 1.00 85.69 173 LEU A C 1
ATOM 1289 O O . LEU A 1 173 ? 1.184 4.181 -21.765 1.00 85.69 173 LEU A O 1
ATOM 1293 N N . LEU A 1 174 ? 1.420 3.743 -19.577 1.00 80.06 174 LEU A N 1
ATOM 1294 C CA . LEU A 1 174 ? 2.787 3.216 -19.680 1.00 80.06 174 LEU A CA 1
ATOM 1295 C C . LEU A 1 174 ? 2.878 2.042 -20.662 1.00 80.06 174 LEU A C 1
ATOM 1297 O O . LEU A 1 174 ? 3.718 2.050 -21.557 1.00 80.06 174 LEU A O 1
ATOM 1301 N N . ASN A 1 175 ? 1.968 1.076 -20.547 1.00 79.19 175 ASN A N 1
ATOM 1302 C CA . ASN A 1 175 ? 1.977 -0.099 -21.416 1.00 79.19 175 ASN A CA 1
ATOM 1303 C C . ASN A 1 175 ? 1.591 0.248 -22.867 1.00 79.19 175 ASN A C 1
ATOM 1305 O O . ASN A 1 175 ? 2.103 -0.359 -23.802 1.00 79.19 175 ASN A O 1
ATOM 1309 N N . GLY A 1 176 ? 0.705 1.231 -23.071 1.00 67.19 176 GLY A N 1
ATOM 1310 C CA . GLY A 1 176 ? 0.347 1.714 -24.409 1.00 67.19 176 GLY A CA 1
ATOM 1311 C C . GLY A 1 176 ? 1.430 2.580 -25.070 1.00 67.19 176 GLY A C 1
ATOM 1312 O O . GLY A 1 176 ? 1.502 2.647 -26.298 1.00 67.19 176 GLY A O 1
ATOM 1313 N N . GLU A 1 177 ? 2.273 3.242 -24.276 1.00 57.62 177 GLU A N 1
ATOM 1314 C CA . GLU A 1 177 ? 3.417 4.040 -24.735 1.00 57.62 177 GLU A CA 1
ATOM 1315 C C . GLU A 1 177 ? 4.625 3.154 -25.081 1.00 57.62 177 GLU A C 1
ATOM 1317 O O . GLU A 1 177 ? 5.304 3.433 -26.066 1.00 57.62 177 GLU A O 1
ATOM 1322 N N . GLU A 1 178 ? 4.862 2.050 -24.360 1.00 55.62 178 GLU A N 1
ATOM 1323 C CA . GLU A 1 178 ? 5.948 1.097 -24.651 1.00 55.62 178 GLU A CA 1
ATOM 1324 C C . GLU A 1 178 ? 5.801 0.473 -26.053 1.00 55.62 178 GLU A C 1
ATOM 1326 O O . GLU A 1 178 ? 6.754 0.450 -26.834 1.00 55.62 178 GLU A O 1
ATOM 1331 N N . GLU A 1 179 ? 4.582 0.086 -26.447 1.00 54.66 179 GLU A N 1
ATOM 1332 C CA . GLU A 1 179 ? 4.302 -0.404 -27.805 1.00 54.66 179 GLU A CA 1
ATOM 1333 C C . GLU A 1 179 ? 4.537 0.673 -28.885 1.00 54.66 179 GLU A C 1
ATOM 1335 O O . GLU A 1 179 ? 5.014 0.370 -29.985 1.00 54.66 179 GLU A O 1
ATOM 1340 N N . ARG A 1 180 ? 4.263 1.952 -28.579 1.00 52.91 180 ARG A N 1
ATOM 1341 C CA . ARG A 1 180 ? 4.510 3.078 -29.499 1.00 52.91 180 ARG A CA 1
ATOM 1342 C C . ARG A 1 180 ? 5.985 3.463 -29.580 1.00 52.91 180 ARG A C 1
ATOM 1344 O O . ARG A 1 180 ? 6.460 3.734 -30.680 1.00 52.91 180 ARG A O 1
ATOM 1351 N N . GLY A 1 181 ? 6.710 3.460 -28.464 1.00 53.62 181 GLY A N 1
ATOM 1352 C CA . GLY A 1 181 ? 8.147 3.734 -28.408 1.00 53.62 181 GLY A CA 1
ATOM 1353 C C . GLY A 1 181 ? 8.943 2.680 -29.174 1.00 53.62 181 GLY A C 1
ATOM 1354 O O . GLY A 1 181 ? 9.771 3.014 -30.021 1.00 53.62 181 GLY A O 1
ATOM 1355 N N . ILE A 1 182 ? 8.596 1.405 -28.987 1.00 53.75 182 ILE A N 1
ATOM 1356 C CA . ILE A 1 182 ? 9.160 0.293 -29.755 1.00 53.75 182 ILE A CA 1
ATOM 1357 C C . ILE A 1 182 ? 8.820 0.450 -31.250 1.00 53.75 182 ILE A C 1
ATOM 1359 O O . ILE A 1 182 ? 9.712 0.371 -32.096 1.00 53.75 182 ILE A O 1
ATOM 1363 N N . SER A 1 183 ? 7.567 0.764 -31.602 1.00 50.84 183 SER A N 1
ATOM 1364 C CA . SER A 1 183 ? 7.156 0.983 -33.000 1.00 50.84 183 SER A CA 1
ATOM 1365 C C . SER A 1 183 ? 7.854 2.174 -33.676 1.00 50.84 183 SER A C 1
ATOM 1367 O O . SER A 1 183 ? 8.184 2.086 -34.861 1.00 50.84 183 SER A O 1
ATOM 1369 N N . LEU A 1 184 ? 8.104 3.272 -32.957 1.00 53.34 184 LEU A N 1
ATOM 1370 C CA . LEU A 1 184 ? 8.806 4.446 -33.483 1.00 53.34 184 LEU A CA 1
ATOM 1371 C C . LEU A 1 184 ? 10.298 4.174 -33.689 1.00 53.34 184 LEU A C 1
ATOM 1373 O O . LEU A 1 184 ? 10.845 4.589 -34.709 1.00 53.34 184 LEU A O 1
ATOM 1377 N N . ILE A 1 185 ? 10.942 3.418 -32.796 1.00 56.56 185 ILE A N 1
ATOM 1378 C CA . ILE A 1 185 ? 12.340 2.990 -32.961 1.00 56.56 185 ILE A CA 1
ATOM 1379 C C . ILE A 1 185 ? 12.496 2.100 -34.204 1.00 56.56 185 ILE A C 1
ATOM 1381 O O . ILE A 1 185 ? 13.448 2.275 -34.969 1.00 56.56 185 ILE A O 1
ATOM 1385 N N . TYR A 1 186 ? 11.549 1.190 -34.458 1.00 51.59 186 TYR A N 1
ATOM 1386 C CA . TYR A 1 186 ? 11.554 0.391 -35.689 1.00 51.59 186 TYR A CA 1
ATOM 1387 C C . TYR A 1 186 ? 11.325 1.248 -36.939 1.00 51.59 186 TYR A C 1
ATOM 1389 O O . TYR A 1 186 ? 12.040 1.081 -37.925 1.00 51.59 186 TYR A O 1
ATOM 1397 N N . ARG A 1 187 ? 10.409 2.223 -36.882 1.00 47.72 187 ARG A N 1
ATOM 1398 C CA . ARG A 1 187 ? 10.133 3.116 -38.014 1.00 47.72 187 ARG A CA 1
ATOM 1399 C C . ARG A 1 187 ? 11.320 4.037 -38.325 1.00 47.72 187 ARG A C 1
ATOM 1401 O O . ARG A 1 187 ? 11.658 4.205 -39.486 1.00 47.72 187 ARG A O 1
ATOM 1408 N N . VAL A 1 188 ? 12.011 4.590 -37.325 1.00 53.06 188 VAL A N 1
ATOM 1409 C CA . VAL A 1 188 ? 13.217 5.423 -37.533 1.00 53.06 188 VAL A CA 1
ATOM 1410 C C . VAL A 1 188 ? 14.375 4.614 -38.133 1.00 53.06 188 VAL A C 1
ATOM 1412 O O . VAL A 1 188 ? 15.151 5.147 -38.925 1.00 53.06 188 VAL A O 1
ATOM 1415 N N . ARG A 1 189 ? 14.476 3.315 -37.824 1.00 54.00 189 ARG A N 1
ATOM 1416 C CA . ARG A 1 189 ? 15.482 2.426 -38.425 1.00 54.00 189 ARG A CA 1
ATOM 1417 C C . ARG A 1 189 ? 15.224 2.164 -39.920 1.00 54.00 189 ARG A C 1
ATOM 1419 O O . ARG A 1 189 ? 16.193 2.052 -40.664 1.00 54.00 189 ARG A O 1
ATOM 1426 N N . GLU A 1 190 ? 13.968 2.133 -40.370 1.00 50.59 190 GLU A N 1
ATOM 1427 C CA . GLU A 1 190 ? 13.617 1.986 -41.798 1.00 50.59 190 GLU A CA 1
ATOM 1428 C C . GLU A 1 190 ? 13.982 3.215 -42.646 1.00 50.59 190 GLU A C 1
ATOM 1430 O O . GLU A 1 190 ? 14.336 3.071 -43.813 1.00 50.59 190 GLU A O 1
ATOM 1435 N N . TRP A 1 191 ? 13.968 4.422 -42.071 1.00 53.97 191 TRP A N 1
ATOM 1436 C CA . TRP A 1 191 ? 14.371 5.645 -42.783 1.00 53.97 191 TRP A CA 1
ATOM 1437 C C . TRP A 1 191 ? 15.886 5.798 -42.948 1.00 53.97 191 TRP A C 1
ATOM 1439 O O . TRP A 1 191 ? 16.320 6.619 -43.745 1.00 53.97 191 TRP A O 1
ATOM 1449 N N . ASN A 1 192 ? 16.689 5.028 -42.210 1.00 51.19 192 ASN A N 1
ATOM 1450 C CA . ASN A 1 192 ? 18.153 5.128 -42.217 1.00 51.19 192 ASN A CA 1
ATOM 1451 C C . ASN A 1 192 ? 18.826 4.031 -43.073 1.00 51.19 192 ASN A C 1
ATOM 1453 O O . ASN A 1 192 ? 20.040 3.847 -43.004 1.00 51.19 192 ASN A O 1
ATOM 1457 N N . GLN A 1 193 ? 18.032 3.259 -43.827 1.00 52.16 193 GLN A N 1
ATOM 1458 C CA . GLN A 1 193 ? 18.492 2.203 -44.743 1.00 52.16 193 GLN A CA 1
ATOM 1459 C C . GLN A 1 193 ? 18.129 2.459 -46.218 1.00 52.16 193 GLN A C 1
ATOM 1461 O O . GLN A 1 193 ? 18.444 1.620 -47.061 1.00 52.16 193 GLN A O 1
ATOM 1466 N N . ASN A 1 194 ? 17.526 3.610 -46.529 1.00 42.09 194 ASN A N 1
ATOM 1467 C CA . ASN A 1 194 ? 17.351 4.145 -47.886 1.00 42.09 194 ASN A CA 1
ATOM 1468 C C . ASN A 1 194 ? 18.125 5.459 -48.026 1.00 42.09 194 ASN A C 1
ATOM 1470 O O . ASN A 1 194 ? 18.480 5.796 -49.176 1.00 42.09 194 ASN A O 1
#

Radius of gyration: 32.98 Å; chains: 1; bounding box: 70×103×81 Å

Organism: Eumeta variegata (NCBI:txid151549)

pLDDT: mean 75.59, std 18.66, range [37.03, 97.56]

Sequence (194 aa):
MYPTTSSERTPLVQPAYVYESSLSRNYRRRLRNLQCAICVTFIAILTVALLVTVSYNLNQYDTDVDNSTNTGAGGNLTLLPPDMVPLQQLTWPLPDQPPAEWIESMPPSPEAISAAVGSGNAALTAKKRVEATRGSLAPDTPAGRAQRAAATAASVAPLADAAYAAEYATRALLNGEEERGISLIYRVREWNQN